Protein AF-A0A7C4I789-F1 (afdb_monomer)

pLDDT: mean 77.56, std 22.59, range [29.33, 98.19]

Secondary structure (DSSP, 8-state):
--------------------------HHHHHHHHHTT--EE--GGGHHHHHHHHHTS-HHHHHHHHSS---HHHHHHHHHT--TTTSEEEEEEETTTEEEEEEEEEE-SS-EEEEEEE-GGGTTSSHHHHHHHHHHHHHHHTT--EEEETTGGG-HHHHHHHHHTT--EE-TTT--HHHHHHHHHHHHHHHGGGSPPEEEEGGG-SSPPPPPPP-------------

Foldseek 3Di:
DDDDDDDDDDDDDDDDDDDDDPPDDDPVVVVVLVLLQDWDWDDLVCLVLQLQQLVLDDQVQVCQQVVHGDDSVRSSQVSLLDDVVQKTKIFRQDPVRRGQKIWIWHDDDAETEIGIGGRPVCPPSCNRLSNVVVVQVVCLVVQHQEYEGEPVVVCVVVVVSCVVVVAAEEEPVHDAVVVVVVVQVVQCVVQPSNRGRHYYYPVRDPDDDDDRDRRPPPPPVPPPPDD

Structure (mmCIF, N/CA/C/O backbone):
data_AF-A0A7C4I789-F1
#
_entry.id   AF-A0A7C4I789-F1
#
loop_
_atom_site.group_PDB
_atom_site.id
_atom_site.type_symbol
_atom_site.label_atom_id
_atom_site.label_alt_id
_atom_site.label_comp_id
_atom_site.label_asym_id
_atom_site.label_entity_id
_atom_site.label_seq_id
_atom_site.pdbx_PDB_ins_code
_atom_site.Cartn_x
_atom_site.Cartn_y
_atom_site.Cartn_z
_atom_site.occupancy
_atom_site.B_iso_or_equiv
_atom_site.auth_seq_id
_atom_site.auth_comp_id
_atom_site.auth_asym_id
_atom_site.auth_atom_id
_atom_site.pdbx_PDB_model_num
ATOM 1 N N . MET A 1 1 ? 53.351 19.495 62.766 1.00 45.09 1 MET A N 1
ATOM 2 C CA . MET A 1 1 ? 52.015 19.630 62.151 1.00 45.09 1 MET A CA 1
ATOM 3 C C . MET A 1 1 ? 50.994 19.050 63.117 1.00 45.09 1 MET A C 1
ATOM 5 O O . MET A 1 1 ? 51.118 17.892 63.487 1.00 45.09 1 MET A O 1
ATOM 9 N N . SER A 1 2 ? 50.110 19.920 63.606 1.00 33.62 2 SER A N 1
ATOM 10 C CA . SER A 1 2 ? 49.060 19.747 64.626 1.00 33.62 2 SER A CA 1
ATOM 11 C C . SER A 1 2 ? 48.157 18.519 64.374 1.00 33.62 2 SER A C 1
ATOM 13 O O . SER A 1 2 ? 47.849 18.248 63.223 1.00 33.62 2 SER A O 1
ATOM 15 N N . ALA A 1 3 ? 47.853 17.632 65.329 1.00 31.02 3 ALA A N 1
ATOM 16 C CA . ALA A 1 3 ? 47.058 17.741 66.566 1.00 31.02 3 ALA A CA 1
ATOM 17 C C . ALA A 1 3 ? 45.567 17.325 66.387 1.00 31.02 3 ALA A C 1
ATOM 19 O O . ALA A 1 3 ? 44.836 17.967 65.646 1.00 31.02 3 ALA A O 1
ATOM 20 N N . ILE A 1 4 ? 45.141 16.333 67.197 1.00 31.00 4 ILE A N 1
ATOM 21 C CA . ILE A 1 4 ? 43.912 16.352 68.037 1.00 31.00 4 ILE A CA 1
ATOM 22 C C . ILE A 1 4 ? 42.557 15.864 67.433 1.00 31.00 4 ILE A C 1
ATOM 24 O O . ILE A 1 4 ? 41.865 16.576 66.721 1.00 31.00 4 ILE A O 1
ATOM 28 N N . THR A 1 5 ? 42.143 14.674 67.910 1.00 32.88 5 THR A N 1
ATOM 29 C CA . THR A 1 5 ? 40.866 14.375 68.619 1.00 32.88 5 THR A CA 1
ATOM 30 C C . THR A 1 5 ? 39.648 13.716 67.947 1.00 32.88 5 THR A C 1
ATOM 32 O O . THR A 1 5 ? 39.139 14.080 66.897 1.00 32.88 5 THR A O 1
ATOM 35 N N . ALA A 1 6 ? 39.177 12.742 68.732 1.00 30.38 6 ALA A N 1
ATOM 36 C CA . ALA A 1 6 ? 37.943 11.979 68.808 1.00 30.38 6 ALA A CA 1
ATOM 37 C C . ALA A 1 6 ? 36.572 12.680 68.626 1.00 30.38 6 ALA A C 1
ATOM 39 O O . ALA A 1 6 ? 36.392 13.860 68.896 1.00 30.38 6 ALA A O 1
ATOM 40 N N . LYS A 1 7 ? 35.584 11.784 68.456 1.00 30.23 7 LYS A N 1
ATOM 41 C CA . LYS A 1 7 ? 34.222 11.767 69.038 1.00 30.23 7 LYS A CA 1
ATOM 42 C C . LYS A 1 7 ? 33.089 12.546 68.339 1.00 30.23 7 LYS A C 1
ATOM 44 O O . LYS A 1 7 ? 33.024 13.762 68.360 1.00 30.23 7 LYS A O 1
ATOM 49 N N . ALA A 1 8 ? 32.113 11.736 67.910 1.00 29.33 8 ALA A N 1
ATOM 50 C CA . ALA A 1 8 ? 30.659 11.873 68.067 1.00 29.33 8 ALA A CA 1
ATOM 51 C C . ALA A 1 8 ? 29.937 13.143 67.577 1.00 29.33 8 ALA A C 1
ATOM 53 O O . ALA A 1 8 ? 30.023 14.199 68.189 1.00 29.33 8 ALA A O 1
ATOM 54 N N . ALA A 1 9 ? 29.004 12.942 66.640 1.00 33.50 9 ALA A N 1
ATOM 55 C CA . ALA A 1 9 ? 27.690 13.583 66.684 1.00 33.50 9 ALA A CA 1
ATOM 56 C C . ALA A 1 9 ? 26.658 12.747 65.910 1.00 33.50 9 ALA A C 1
ATOM 58 O O . ALA A 1 9 ? 26.775 12.515 64.710 1.00 33.50 9 ALA A O 1
ATOM 59 N N . ALA A 1 10 ? 25.638 12.296 66.633 1.00 31.03 10 ALA A N 1
ATOM 60 C CA . ALA A 1 10 ? 24.392 11.778 66.096 1.00 31.03 10 ALA A CA 1
ATOM 61 C C . ALA A 1 10 ? 23.563 12.902 65.450 1.00 31.03 10 ALA A C 1
ATOM 63 O O . ALA A 1 10 ? 23.568 14.020 65.964 1.00 31.03 10 ALA A O 1
ATOM 64 N N . ARG A 1 11 ? 22.761 12.581 64.423 1.00 36.16 11 ARG A N 1
ATOM 65 C CA . ARG A 1 11 ? 21.375 13.071 64.280 1.00 36.16 11 ARG A CA 1
ATOM 66 C C . ARG A 1 11 ? 20.620 12.350 63.158 1.00 36.16 11 ARG A C 1
ATOM 68 O O . ARG A 1 11 ? 21.123 12.138 62.063 1.00 36.16 11 ARG A O 1
ATOM 75 N N . GLN A 1 12 ? 19.401 11.961 63.514 1.00 34.22 12 GLN A N 1
ATOM 76 C CA . GLN A 1 12 ? 18.377 11.276 62.730 1.00 34.22 12 GLN A CA 1
ATOM 77 C C . GLN A 1 12 ? 17.882 12.106 61.536 1.00 34.22 12 GLN A C 1
ATOM 79 O O . GLN A 1 12 ? 17.693 13.311 61.675 1.00 34.22 12 GLN A O 1
ATOM 84 N N . ASN A 1 13 ? 17.520 11.437 60.435 1.00 35.34 13 ASN A N 1
ATOM 85 C CA . ASN A 1 13 ? 16.384 11.821 59.582 1.00 35.34 13 ASN A CA 1
ATOM 86 C C . ASN A 1 13 ? 15.951 10.584 58.762 1.00 35.34 13 ASN A C 1
ATOM 88 O O . ASN A 1 13 ? 16.670 10.137 57.879 1.00 35.34 13 ASN A O 1
ATOM 92 N N . LYS A 1 14 ? 14.992 9.787 59.242 1.00 31.45 14 LYS A N 1
ATOM 93 C CA . LYS A 1 14 ? 13.552 9.850 58.927 1.00 31.45 14 LYS A CA 1
ATOM 94 C C . LYS A 1 14 ? 13.237 9.598 57.441 1.00 31.45 14 LYS A C 1
ATOM 96 O O . LYS A 1 14 ? 13.419 10.464 56.603 1.00 31.45 14 LYS A O 1
ATOM 101 N N . GLN A 1 15 ? 12.703 8.396 57.196 1.00 34.19 15 GLN A N 1
ATOM 102 C CA . GLN A 1 15 ? 11.662 8.037 56.219 1.00 34.19 15 GLN A CA 1
ATOM 103 C C . GLN A 1 15 ? 11.696 8.689 54.829 1.00 34.19 15 GLN A C 1
ATOM 105 O O . GLN A 1 15 ? 11.393 9.870 54.688 1.00 34.19 15 GLN A O 1
ATOM 110 N N . ARG A 1 16 ? 11.782 7.836 53.798 1.00 31.70 16 ARG A N 1
ATOM 111 C CA . ARG A 1 16 ? 10.698 7.629 52.812 1.00 31.70 16 ARG A CA 1
ATOM 112 C C . ARG A 1 16 ? 11.094 6.551 51.799 1.00 31.70 16 ARG A C 1
ATOM 114 O O . ARG A 1 16 ? 11.966 6.761 50.967 1.00 31.70 16 ARG A O 1
ATOM 121 N N . GLN A 1 17 ? 10.397 5.415 51.845 1.00 40.72 17 GLN A N 1
ATOM 122 C CA . GLN A 1 17 ? 10.101 4.684 50.612 1.00 40.72 17 GLN A CA 1
ATOM 123 C C . GLN A 1 17 ? 9.270 5.604 49.702 1.00 40.72 17 GLN A C 1
ATOM 125 O O . GLN A 1 17 ? 8.482 6.414 50.203 1.00 40.72 17 GLN A O 1
ATOM 130 N N . PRO A 1 18 ? 9.351 5.410 48.383 1.00 37.31 18 PRO A N 1
ATOM 131 C CA . PRO A 1 18 ? 8.103 5.197 47.674 1.00 37.31 18 PRO A CA 1
ATOM 132 C C . PRO A 1 18 ? 8.196 3.971 46.774 1.00 37.31 18 PRO A C 1
ATOM 134 O O . PRO A 1 18 ? 9.076 3.848 45.925 1.00 37.31 18 PRO A O 1
ATOM 137 N N . GLY A 1 19 ? 7.230 3.074 46.960 1.00 32.62 19 GLY A N 1
ATOM 138 C CA . GLY A 1 19 ? 6.893 2.094 45.950 1.00 32.62 19 GLY A CA 1
ATOM 139 C C . GLY A 1 19 ? 6.382 2.798 44.697 1.00 32.62 19 GLY A C 1
ATOM 140 O O . GLY A 1 19 ? 5.520 3.672 44.771 1.00 32.62 19 GLY A O 1
ATOM 141 N N . ALA A 1 20 ? 6.879 2.372 43.545 1.00 34.00 20 ALA A N 1
ATOM 142 C CA . ALA A 1 20 ? 6.174 2.520 42.287 1.00 34.00 20 ALA A CA 1
ATOM 143 C C . ALA A 1 20 ? 5.717 1.120 41.884 1.00 34.00 20 ALA A C 1
ATOM 145 O O . ALA A 1 20 ? 6.508 0.261 41.500 1.00 34.00 20 ALA A O 1
ATOM 146 N N . ARG A 1 21 ? 4.416 0.889 42.068 1.00 31.59 21 ARG A N 1
ATOM 147 C CA . ARG A 1 21 ? 3.688 -0.259 41.537 1.00 31.59 21 ARG A CA 1
ATOM 148 C C . ARG A 1 21 ? 3.952 -0.296 40.033 1.00 31.59 21 ARG A C 1
ATOM 150 O O . ARG A 1 21 ? 3.622 0.665 39.342 1.00 31.59 21 ARG A O 1
ATOM 157 N N . PHE A 1 22 ? 4.484 -1.404 39.526 1.00 36.00 22 PHE A N 1
ATOM 158 C CA . PHE A 1 22 ? 4.243 -1.767 38.137 1.00 36.00 22 PHE A CA 1
ATOM 159 C C . PHE A 1 22 ? 2.732 -1.958 38.014 1.00 36.00 22 PHE A C 1
ATOM 161 O O . PHE A 1 22 ? 2.181 -2.966 38.456 1.00 36.00 22 PHE A O 1
ATOM 168 N N . ALA A 1 23 ? 2.041 -0.932 37.521 1.00 38.34 23 ALA A N 1
ATOM 169 C CA . ALA A 1 23 ? 0.667 -1.072 37.090 1.00 38.34 23 ALA A CA 1
ATOM 170 C C . ALA A 1 23 ? 0.689 -2.070 35.931 1.00 38.34 23 ALA A C 1
ATOM 172 O O . ALA A 1 23 ? 1.154 -1.754 34.837 1.00 38.34 23 ALA A O 1
ATOM 173 N N . ALA A 1 24 ? 0.255 -3.300 36.202 1.00 38.41 24 ALA A N 1
ATOM 174 C CA . ALA A 1 24 ? -0.076 -4.248 35.158 1.00 38.41 24 ALA A CA 1
ATOM 175 C C . ALA A 1 24 ? -1.111 -3.568 34.256 1.00 38.41 24 ALA A C 1
ATOM 177 O O . ALA A 1 24 ? -2.194 -3.203 34.717 1.00 38.41 24 ALA A O 1
ATOM 178 N N . ALA A 1 25 ? -0.748 -3.333 32.995 1.00 43.31 25 ALA A N 1
ATOM 179 C CA . ALA A 1 25 ? -1.700 -2.896 31.992 1.00 43.31 25 ALA A CA 1
ATOM 180 C C . ALA A 1 25 ? -2.856 -3.906 31.966 1.00 43.31 25 ALA A C 1
ATOM 182 O O . ALA A 1 25 ? -2.628 -5.112 31.852 1.00 43.31 25 ALA A O 1
ATOM 183 N N . SER A 1 26 ? -4.087 -3.421 32.120 1.00 37.19 26 SER A N 1
ATOM 184 C CA . SER A 1 26 ? -5.283 -4.256 32.047 1.00 37.19 26 SER A CA 1
ATOM 185 C C . SER A 1 26 ? -5.295 -5.031 30.717 1.00 37.19 26 SER A C 1
ATOM 187 O O . SER A 1 26 ? -5.134 -4.409 29.664 1.00 37.19 26 SER A O 1
ATOM 189 N N . PRO A 1 27 ? -5.518 -6.359 30.713 1.00 45.41 27 PRO A N 1
ATOM 190 C CA . PRO A 1 27 ? -5.458 -7.185 29.500 1.00 45.41 27 PRO A CA 1
ATOM 191 C C . PRO A 1 27 ? -6.495 -6.794 28.428 1.00 45.41 27 PRO A C 1
ATOM 193 O O . PRO A 1 27 ? -6.352 -7.154 27.260 1.00 45.41 27 PRO A O 1
ATOM 196 N N . THR A 1 28 ? -7.513 -6.012 28.794 1.00 39.03 28 THR A N 1
ATOM 197 C CA . THR A 1 28 ? -8.583 -5.549 27.903 1.00 39.03 28 THR A CA 1
ATOM 198 C C . THR A 1 28 ? -8.100 -4.538 26.854 1.00 39.03 28 THR A C 1
ATOM 200 O O . THR A 1 28 ? -8.458 -4.668 25.686 1.00 39.03 28 THR A O 1
ATOM 203 N N . SER A 1 29 ? -7.211 -3.595 27.206 1.00 48.81 29 SER A N 1
ATOM 204 C CA . SER A 1 29 ? -6.766 -2.535 26.274 1.00 48.81 29 SER A CA 1
ATOM 205 C C . SER A 1 29 ? -5.856 -3.052 25.156 1.00 48.81 29 SER A C 1
ATOM 207 O O . SER A 1 29 ? -5.813 -2.490 24.063 1.00 48.81 29 SER A O 1
ATOM 209 N N . THR A 1 30 ? -5.146 -4.153 25.411 1.00 49.72 30 THR A N 1
ATOM 210 C CA . THR A 1 30 ? -4.214 -4.748 24.442 1.00 49.72 30 THR A CA 1
ATOM 211 C C . THR A 1 30 ? -4.964 -5.568 23.388 1.00 49.72 30 THR A C 1
ATOM 213 O O . THR A 1 30 ? -4.602 -5.538 22.215 1.00 49.72 30 THR A O 1
ATOM 216 N N . MET A 1 31 ? -6.044 -6.252 23.784 1.00 42.81 31 MET A N 1
ATOM 217 C CA . MET A 1 31 ? -6.902 -7.041 22.888 1.00 42.81 31 MET A CA 1
ATOM 218 C C . MET A 1 31 ? -7.828 -6.164 22.039 1.00 42.81 31 MET A C 1
ATOM 220 O O . MET A 1 31 ? -8.053 -6.450 20.865 1.00 42.81 31 MET A O 1
ATOM 224 N N . GLU A 1 32 ? -8.347 -5.078 22.608 1.00 48.97 32 GLU A N 1
ATOM 225 C CA . GLU A 1 32 ? -9.191 -4.118 21.892 1.00 48.97 32 GLU A CA 1
ATOM 226 C C . GLU A 1 32 ? -8.349 -3.284 20.916 1.00 48.97 32 GLU A C 1
ATOM 228 O O . GLU A 1 32 ? -8.667 -3.200 19.731 1.00 48.97 32 GLU A O 1
ATOM 233 N N . GLY A 1 33 ? -7.176 -2.814 21.358 1.00 51.75 33 GLY A N 1
ATOM 234 C CA . GLY A 1 33 ? -6.198 -2.150 20.498 1.00 51.75 33 GLY A CA 1
ATOM 235 C C . GLY A 1 33 ? -5.610 -3.040 19.393 1.00 51.75 33 GLY A C 1
ATOM 236 O O . GLY A 1 33 ? -5.201 -2.508 18.360 1.00 51.75 33 GLY A O 1
ATOM 237 N N . SER A 1 34 ? -5.570 -4.370 19.568 1.00 55.31 34 SER A N 1
ATOM 238 C CA . SER A 1 34 ? -5.134 -5.312 18.521 1.00 55.31 34 SER A CA 1
ATOM 239 C C . SER A 1 34 ? -6.255 -5.658 17.533 1.00 55.31 34 SER A C 1
ATOM 241 O O . SER A 1 34 ? -6.011 -5.675 16.324 1.00 55.31 34 SER A O 1
ATOM 243 N N . ARG A 1 35 ? -7.500 -5.835 18.003 1.00 58.34 35 ARG A N 1
ATOM 244 C CA . ARG A 1 35 ? -8.679 -6.016 17.135 1.00 58.34 35 ARG A CA 1
ATOM 245 C C . ARG A 1 35 ? -8.925 -4.803 16.243 1.00 58.34 35 ARG A C 1
ATOM 247 O O . ARG A 1 35 ? -9.121 -4.985 15.047 1.00 58.34 35 ARG A O 1
ATOM 254 N N . MET A 1 36 ? -8.780 -3.593 16.785 1.00 63.66 36 MET A N 1
ATOM 255 C CA . MET A 1 36 ? -8.922 -2.316 16.064 1.00 63.66 36 MET A CA 1
ATOM 256 C C . MET A 1 36 ? -7.893 -2.103 14.937 1.00 63.66 36 MET A C 1
ATOM 258 O O . MET A 1 36 ? -7.963 -1.111 14.224 1.00 63.66 36 MET A O 1
ATOM 262 N N . ARG A 1 37 ? -6.901 -2.991 14.775 1.00 80.50 37 ARG A N 1
ATOM 263 C CA . ARG A 1 37 ? -5.879 -2.902 13.715 1.00 80.50 37 ARG A CA 1
ATOM 264 C C . ARG A 1 37 ? -5.954 -4.039 12.709 1.00 80.50 37 ARG A C 1
ATOM 266 O O . ARG A 1 37 ? -5.117 -4.092 11.812 1.00 80.50 37 ARG A O 1
ATOM 273 N N . THR A 1 38 ? -6.891 -4.969 12.868 1.00 90.06 38 THR A N 1
ATOM 274 C CA . THR A 1 38 ? -6.958 -6.152 12.007 1.00 90.06 38 THR A CA 1
ATOM 275 C C . THR A 1 38 ? -7.414 -5.737 10.609 1.00 90.06 38 THR A C 1
ATOM 277 O O . THR A 1 38 ? -8.517 -5.207 10.479 1.00 90.06 38 THR A O 1
ATOM 280 N N . PRO A 1 39 ? -6.600 -5.957 9.560 1.00 95.31 39 PRO A N 1
ATOM 281 C CA . PRO A 1 39 ? -7.038 -5.701 8.198 1.00 95.31 39 PRO A CA 1
ATOM 282 C C . PRO A 1 39 ? -8.164 -6.667 7.827 1.00 95.31 39 PRO A C 1
ATOM 284 O O . PRO A 1 39 ? -8.012 -7.884 7.936 1.00 95.31 39 PRO A O 1
ATOM 287 N N . VAL A 1 40 ? -9.288 -6.125 7.377 1.00 94.69 40 VAL A N 1
ATOM 288 C CA . VAL A 1 40 ? -10.437 -6.876 6.868 1.00 94.69 40 VAL A CA 1
ATOM 289 C C . VAL A 1 40 ? -10.442 -6.770 5.352 1.00 94.69 40 VAL A C 1
ATOM 291 O O . VAL A 1 40 ? -10.223 -5.691 4.800 1.00 94.69 40 VAL A O 1
ATOM 294 N N . ARG A 1 41 ? -10.667 -7.892 4.662 1.00 95.94 41 ARG A N 1
ATOM 295 C CA . ARG A 1 41 ? -10.725 -7.902 3.199 1.00 95.94 41 ARG A CA 1
ATOM 296 C C . ARG A 1 41 ? -11.993 -7.203 2.715 1.00 95.94 41 ARG A C 1
ATOM 298 O O . ARG A 1 41 ? -13.091 -7.529 3.156 1.00 95.94 41 ARG A O 1
ATOM 305 N N . LEU A 1 42 ? -11.826 -6.276 1.778 1.00 95.75 42 LEU A N 1
ATOM 306 C CA . LEU A 1 42 ? -12.913 -5.533 1.153 1.00 95.75 42 LEU A CA 1
ATOM 307 C C . LEU A 1 42 ? -13.275 -6.143 -0.208 1.00 95.75 42 LEU A C 1
ATOM 309 O O . LEU A 1 42 ? -12.469 -6.831 -0.836 1.00 95.75 42 LEU A O 1
ATOM 313 N N . ASN A 1 43 ? -14.503 -5.890 -0.651 1.00 95.00 43 ASN A N 1
ATOM 314 C CA . ASN A 1 43 ? -15.051 -6.311 -1.934 1.00 95.00 43 ASN A CA 1
ATOM 315 C C . ASN A 1 43 ? -15.884 -5.150 -2.512 1.00 95.00 43 ASN A C 1
ATOM 317 O O . ASN A 1 43 ? -15.968 -4.088 -1.891 1.00 95.00 43 ASN A O 1
ATOM 321 N N . ALA A 1 44 ? -16.512 -5.362 -3.670 1.00 93.62 44 ALA A N 1
ATOM 322 C CA . ALA A 1 44 ? -17.290 -4.341 -4.372 1.00 93.62 44 ALA A CA 1
ATOM 323 C C . ALA A 1 44 ? -18.450 -3.731 -3.555 1.00 93.62 44 ALA A C 1
ATOM 325 O O . ALA A 1 44 ? -18.871 -2.617 -3.853 1.00 93.62 44 ALA A O 1
ATOM 326 N N . LEU A 1 45 ? -18.948 -4.411 -2.513 1.00 94.00 45 LEU A N 1
ATOM 327 C CA . LEU A 1 45 ? -19.988 -3.870 -1.631 1.00 94.00 45 LEU A CA 1
ATOM 328 C C . LEU A 1 45 ? -19.479 -2.705 -0.771 1.00 94.00 45 LEU A C 1
ATOM 330 O O . LEU A 1 45 ? -20.280 -1.861 -0.398 1.00 94.00 45 LEU A O 1
ATOM 334 N N . HIS A 1 46 ? -18.168 -2.618 -0.521 1.00 94.81 46 HIS A N 1
ATOM 335 C CA . HIS A 1 46 ? -17.555 -1.542 0.270 1.00 94.81 46 HIS A CA 1
ATOM 336 C C . HIS A 1 46 ? -17.161 -0.315 -0.575 1.00 94.81 46 HIS A C 1
ATOM 338 O O . HIS A 1 46 ? -16.208 0.405 -0.256 1.00 94.81 46 HIS A O 1
ATOM 344 N N . PHE A 1 47 ? -17.817 -0.122 -1.724 1.00 94.94 47 PHE A N 1
ATOM 345 C CA . PHE A 1 47 ? -17.513 0.969 -2.648 1.00 94.94 47 PHE A CA 1
ATOM 346 C C . PHE A 1 47 ? -17.637 2.332 -1.961 1.00 94.94 47 PHE A C 1
ATOM 348 O O . PHE A 1 47 ? -16.742 3.170 -2.081 1.00 94.94 47 PHE A O 1
ATOM 355 N N . HIS A 1 48 ? -18.732 2.547 -1.229 1.00 95.44 48 HIS A N 1
ATOM 356 C CA . HIS A 1 48 ? -19.026 3.840 -0.625 1.00 95.44 48 HIS A CA 1
ATOM 357 C C . HIS A 1 48 ? -18.023 4.186 0.479 1.00 95.44 48 HIS A C 1
ATOM 359 O O . HIS A 1 48 ? -17.477 5.285 0.494 1.00 95.44 48 HIS A O 1
ATOM 365 N N . GLU A 1 49 ? -17.698 3.228 1.339 1.00 95.19 49 GLU A N 1
ATOM 366 C CA . GLU A 1 49 ? -16.757 3.372 2.445 1.00 95.19 49 GLU A CA 1
ATOM 367 C C . GLU A 1 49 ? -15.340 3.657 1.931 1.00 95.19 49 GLU A C 1
ATOM 369 O O . GLU A 1 49 ? -14.629 4.501 2.481 1.00 95.19 49 GLU A O 1
ATOM 374 N N . LEU A 1 50 ? -14.927 3.008 0.835 1.00 96.44 50 LEU A N 1
ATOM 375 C CA . LEU A 1 50 ? -13.642 3.283 0.185 1.00 96.44 50 LEU A CA 1
ATOM 376 C C . LEU A 1 50 ? -13.586 4.686 -0.422 1.00 96.44 50 LEU A C 1
ATOM 378 O O . LEU A 1 50 ? -12.581 5.380 -0.251 1.00 96.44 50 LEU A O 1
ATOM 382 N N . VAL A 1 51 ? -14.645 5.112 -1.118 1.00 97.00 51 VAL A N 1
ATOM 383 C CA . VAL A 1 51 ? -14.739 6.477 -1.657 1.00 97.00 51 VAL A CA 1
ATOM 384 C C . VAL A 1 51 ? -14.670 7.487 -0.514 1.00 97.00 51 VAL A C 1
ATOM 386 O O . VAL A 1 51 ? -13.808 8.363 -0.542 1.00 97.00 51 VAL A O 1
ATOM 389 N N . THR A 1 52 ? -15.485 7.322 0.529 1.00 96.62 52 THR A N 1
ATOM 390 C CA . THR A 1 52 ? -15.494 8.189 1.716 1.00 96.62 52 THR A CA 1
ATOM 391 C C . THR A 1 52 ? -14.112 8.275 2.362 1.00 96.62 52 THR A C 1
ATOM 393 O O . THR A 1 52 ? -13.621 9.378 2.616 1.00 96.62 52 THR A O 1
ATOM 396 N N . HIS A 1 53 ? -13.421 7.144 2.538 1.00 97.06 53 HIS A N 1
ATOM 397 C CA . HIS A 1 53 ? -12.051 7.119 3.051 1.00 97.06 53 HIS A CA 1
ATOM 398 C C . HIS A 1 53 ? -11.092 7.956 2.197 1.00 97.06 53 HIS A C 1
ATOM 400 O O . HIS A 1 53 ? -10.344 8.781 2.724 1.00 97.06 53 HIS A O 1
ATOM 406 N N . PHE A 1 54 ? -11.080 7.751 0.877 1.00 97.50 54 PHE A N 1
ATOM 407 C CA . PHE A 1 54 ? -10.155 8.463 -0.004 1.00 97.50 54 PHE A CA 1
ATOM 408 C C . PHE A 1 54 ? -10.491 9.950 -0.130 1.00 97.50 54 PHE A C 1
ATOM 410 O O . PHE A 1 54 ? -9.572 10.767 -0.228 1.00 97.50 54 PHE A O 1
ATOM 417 N N . LEU A 1 55 ? -11.773 10.314 -0.076 1.00 96.69 55 LEU A N 1
ATOM 418 C CA . LEU A 1 55 ? -12.204 11.707 -0.094 1.00 96.69 55 LEU A CA 1
ATOM 419 C C . LEU A 1 55 ? -11.844 12.443 1.203 1.00 96.69 55 LEU A C 1
ATOM 421 O O . LEU A 1 55 ? -11.473 13.615 1.154 1.00 96.69 55 LEU A O 1
ATOM 425 N N . ALA A 1 56 ? -11.833 11.757 2.345 1.00 96.06 56 ALA A N 1
ATOM 426 C CA . ALA A 1 56 ? -11.400 12.328 3.621 1.00 96.06 56 ALA A CA 1
ATOM 427 C C . ALA A 1 56 ? -9.875 12.567 3.719 1.00 96.06 56 ALA A C 1
ATOM 429 O O . ALA A 1 56 ? -9.405 13.201 4.669 1.00 96.06 56 ALA A O 1
ATOM 430 N N . LEU A 1 57 ? -9.075 12.084 2.760 1.00 96.56 57 LEU A N 1
ATOM 431 C CA . LEU A 1 57 ? -7.633 12.333 2.744 1.00 96.56 57 LEU A CA 1
ATOM 432 C C . LEU A 1 57 ? -7.315 13.785 2.342 1.00 96.56 57 LEU A C 1
ATOM 434 O O . LEU A 1 57 ? -7.800 14.252 1.307 1.00 96.56 57 LEU A O 1
ATOM 438 N N . PRO A 1 58 ? -6.405 14.465 3.067 1.00 95.81 58 PRO A N 1
ATOM 439 C CA . PRO A 1 58 ? -5.840 15.738 2.634 1.00 95.81 58 PRO A CA 1
ATOM 440 C C . PRO A 1 58 ? -5.194 15.655 1.237 1.00 95.81 58 PRO A C 1
ATOM 442 O O . PRO A 1 58 ? -4.669 14.598 0.866 1.00 95.81 58 PRO A O 1
ATOM 445 N N . PRO A 1 59 ? -5.116 16.764 0.474 1.00 95.00 59 PRO A N 1
ATOM 446 C CA . PRO A 1 59 ? -4.594 16.756 -0.898 1.00 95.00 59 PRO A CA 1
ATOM 447 C C . PRO A 1 59 ? -3.190 16.152 -1.045 1.00 95.00 59 PRO A C 1
ATOM 449 O O . PRO A 1 59 ? -2.913 15.410 -1.990 1.00 95.00 59 PRO A O 1
ATOM 452 N N . GLN A 1 60 ? -2.294 16.431 -0.092 1.00 93.75 60 GLN A N 1
ATOM 453 C CA . GLN A 1 60 ? -0.948 15.855 -0.086 1.00 93.75 60 GLN A CA 1
ATOM 454 C C . GLN A 1 60 ? -0.971 14.334 0.108 1.00 93.75 60 GLN A C 1
ATOM 456 O O . GLN A 1 60 ? -0.204 13.623 -0.541 1.00 93.75 60 GLN A O 1
ATOM 461 N N . ASP A 1 61 ? -1.865 13.829 0.954 1.00 94.75 61 ASP A N 1
ATOM 462 C CA . ASP A 1 61 ? -1.973 12.401 1.240 1.00 94.75 61 ASP A CA 1
ATOM 463 C C . ASP A 1 61 ? -2.599 11.650 0.067 1.00 94.75 61 ASP A C 1
ATOM 465 O O . ASP A 1 61 ? -2.129 10.566 -0.276 1.00 94.75 61 ASP A O 1
ATOM 469 N N . ARG A 1 62 ? -3.573 12.255 -0.629 1.00 95.12 62 ARG A N 1
ATOM 470 C CA . ARG A 1 62 ? -4.062 11.737 -1.916 1.00 95.12 62 ARG A CA 1
ATOM 471 C C . ARG A 1 62 ? -2.924 11.648 -2.929 1.00 95.12 62 ARG A C 1
ATOM 473 O O . ARG A 1 62 ? -2.741 10.604 -3.549 1.00 95.12 62 ARG A O 1
ATOM 480 N N . ARG A 1 63 ? -2.085 12.686 -3.037 1.00 93.62 63 ARG A N 1
ATOM 481 C CA . ARG A 1 63 ? -0.922 12.657 -3.937 1.00 93.62 63 ARG A CA 1
ATOM 482 C C . ARG A 1 63 ? 0.043 11.519 -3.611 1.00 93.62 63 ARG A C 1
ATOM 484 O O . ARG A 1 63 ? 0.509 10.858 -4.529 1.00 93.62 63 ARG A O 1
ATOM 491 N N . LEU A 1 64 ? 0.323 11.254 -2.336 1.00 92.38 64 LEU A N 1
ATOM 492 C CA . LEU A 1 64 ? 1.170 10.123 -1.935 1.00 92.38 64 LEU A CA 1
ATOM 493 C C . LEU A 1 64 ? 0.488 8.766 -2.163 1.00 92.38 64 LEU A C 1
ATOM 495 O O . LEU A 1 64 ? 1.145 7.812 -2.573 1.00 92.38 64 LEU A O 1
ATOM 499 N N . ARG A 1 65 ? -0.826 8.674 -1.932 1.00 94.88 65 ARG A N 1
ATOM 500 C CA . ARG A 1 65 ? -1.625 7.452 -2.102 1.00 94.88 65 ARG A CA 1
ATOM 501 C C . ARG A 1 65 ? -1.789 7.049 -3.566 1.00 94.88 65 ARG A C 1
ATOM 503 O O . ARG A 1 65 ? -1.831 5.854 -3.868 1.00 94.88 65 ARG A O 1
ATOM 510 N N . PHE A 1 66 ? -1.921 8.026 -4.456 1.00 92.25 66 PHE A N 1
ATOM 511 C CA . PHE A 1 66 ? -2.187 7.807 -5.876 1.00 92.25 66 PHE A CA 1
ATOM 512 C C . PHE A 1 66 ? -0.978 8.114 -6.765 1.00 92.25 66 PHE A C 1
ATOM 514 O O . PHE A 1 66 ? -0.990 7.770 -7.940 1.00 92.25 66 PHE A O 1
ATOM 521 N N . GLY A 1 67 ? 0.101 8.684 -6.231 1.00 89.00 67 GLY A N 1
ATOM 522 C CA . GLY A 1 67 ? 1.294 9.085 -6.987 1.00 89.00 67 GLY A CA 1
ATOM 523 C C . GLY A 1 67 ? 1.137 10.398 -7.765 1.00 89.00 67 GLY A C 1
ATOM 524 O O . GLY A 1 67 ? 2.116 10.902 -8.303 1.00 89.00 67 GLY A O 1
ATOM 525 N N . HIS A 1 68 ? -0.066 10.971 -7.812 1.00 88.56 68 HIS A N 1
ATOM 526 C CA . HIS A 1 68 ? -0.377 12.253 -8.443 1.00 88.56 68 HIS A CA 1
ATOM 527 C C . HIS A 1 68 ? -1.594 12.891 -7.763 1.00 88.56 68 HIS A C 1
ATOM 529 O O . HIS A 1 68 ? -2.305 12.238 -6.999 1.00 88.56 68 HIS A O 1
ATOM 535 N N . ALA A 1 69 ? -1.830 14.179 -8.019 1.00 89.75 69 ALA A N 1
ATOM 536 C CA . ALA A 1 69 ? -3.044 14.838 -7.549 1.00 89.75 69 ALA A CA 1
ATOM 537 C C . ALA A 1 69 ? -4.286 14.164 -8.160 1.00 89.75 69 ALA A C 1
ATOM 539 O O . ALA A 1 69 ? -4.275 13.788 -9.333 1.00 89.75 69 ALA A O 1
ATOM 540 N N . MET A 1 70 ? -5.336 14.005 -7.357 1.00 91.38 70 MET A N 1
ATOM 541 C CA . MET A 1 70 ? -6.590 13.376 -7.767 1.00 91.38 70 MET A CA 1
ATOM 542 C C . MET A 1 70 ? -7.774 14.207 -7.276 1.00 91.38 70 MET A C 1
ATOM 544 O O . MET A 1 70 ? -7.888 14.464 -6.073 1.00 91.38 70 MET A O 1
ATOM 548 N N . ALA A 1 71 ? -8.620 14.611 -8.224 1.00 94.00 71 ALA A N 1
ATOM 549 C CA . ALA A 1 71 ? -9.921 15.218 -7.965 1.00 94.00 71 ALA A CA 1
ATOM 550 C C . ALA A 1 71 ? -10.911 14.180 -7.416 1.00 94.00 71 ALA A C 1
ATOM 552 O O . ALA A 1 71 ? -10.645 12.976 -7.472 1.00 94.00 71 ALA A O 1
ATOM 553 N N . ASP A 1 72 ? -12.038 14.646 -6.886 1.00 96.38 72 ASP A N 1
ATOM 554 C CA . ASP A 1 72 ? -13.037 13.791 -6.242 1.00 96.38 72 ASP A CA 1
ATOM 555 C C . ASP A 1 72 ? -13.666 12.804 -7.241 1.00 96.38 72 ASP A C 1
ATOM 557 O O . ASP A 1 72 ? -13.778 11.616 -6.948 1.00 96.38 72 ASP A O 1
ATOM 561 N N . GLU A 1 73 ? -13.960 13.239 -8.466 1.00 95.56 73 GLU A N 1
ATOM 562 C CA . GLU A 1 73 ? -14.497 12.382 -9.531 1.00 95.56 73 GLU A CA 1
ATOM 563 C C . GLU A 1 73 ? -13.501 11.277 -9.903 1.00 95.56 73 GLU A C 1
ATOM 565 O O . GLU A 1 73 ? -13.859 10.106 -9.997 1.00 95.56 73 GLU A O 1
ATOM 570 N N . ALA A 1 74 ? -12.213 11.623 -9.997 1.00 94.62 74 ALA A N 1
ATOM 571 C CA . ALA A 1 74 ? -11.157 10.655 -10.273 1.00 94.62 74 ALA A CA 1
ATOM 572 C C . ALA A 1 74 ? -10.975 9.634 -9.132 1.00 94.62 74 ALA A C 1
ATOM 574 O O . ALA A 1 74 ? -10.507 8.521 -9.373 1.00 94.62 74 ALA A O 1
ATOM 575 N N . VAL A 1 75 ? -11.332 9.983 -7.886 1.00 95.94 75 VAL A N 1
ATOM 576 C CA . VAL A 1 75 ? -11.380 9.030 -6.760 1.00 95.94 75 VAL A CA 1
ATOM 577 C C . VAL A 1 75 ? -12.501 8.023 -6.971 1.00 95.94 75 VAL A C 1
ATOM 579 O O . VAL A 1 75 ? -12.273 6.825 -6.806 1.00 95.94 75 VAL A O 1
ATOM 582 N N . ILE A 1 76 ? -13.684 8.492 -7.360 1.00 95.88 76 ILE A N 1
ATOM 583 C CA . ILE A 1 76 ? -14.848 7.641 -7.622 1.00 95.88 76 ILE A CA 1
ATOM 584 C C . ILE A 1 76 ? -14.539 6.677 -8.775 1.00 95.88 76 ILE A C 1
ATOM 586 O O . ILE A 1 76 ? -14.692 5.464 -8.614 1.00 95.88 76 ILE A O 1
ATOM 590 N N . ASP A 1 77 ? -14.005 7.189 -9.886 1.00 95.12 77 ASP A N 1
ATOM 591 C CA . ASP A 1 77 ? -13.601 6.385 -11.045 1.00 95.12 77 ASP A CA 1
ATOM 592 C C . ASP A 1 77 ? -12.523 5.362 -10.681 1.00 95.12 77 ASP A C 1
ATOM 594 O O . ASP A 1 77 ? -12.579 4.202 -11.095 1.00 95.12 77 ASP A O 1
ATOM 598 N N . TYR A 1 78 ? -11.547 5.768 -9.862 1.00 94.69 78 TYR A N 1
ATOM 599 C CA . TYR A 1 78 ? -10.517 4.863 -9.371 1.00 94.69 78 TYR A CA 1
ATOM 600 C C . TYR A 1 78 ? -11.129 3.683 -8.617 1.00 94.69 78 TYR A C 1
ATOM 602 O O . TYR A 1 78 ? -10.818 2.543 -8.960 1.00 94.69 78 TYR A O 1
ATOM 610 N N . VAL A 1 79 ? -12.000 3.932 -7.630 1.00 96.00 79 VAL A N 1
ATOM 611 C CA . VAL A 1 79 ? -12.644 2.859 -6.852 1.00 96.00 79 VAL A CA 1
ATOM 612 C C . VAL A 1 79 ? -13.517 1.987 -7.758 1.00 96.00 79 VAL A C 1
ATOM 614 O O . VAL A 1 79 ? -13.478 0.765 -7.635 1.00 96.00 79 VAL A O 1
ATOM 617 N N . GLY A 1 80 ? -14.225 2.587 -8.720 1.00 95.25 80 GLY A N 1
ATOM 618 C CA . GLY A 1 80 ? -15.051 1.868 -9.697 1.00 95.25 80 GLY A CA 1
ATOM 619 C C . GLY A 1 80 ? -14.258 1.008 -10.684 1.00 95.25 80 GLY A C 1
ATOM 620 O O . GLY A 1 80 ? -14.804 0.073 -11.262 1.00 95.25 80 GLY A O 1
ATOM 621 N N . SER A 1 81 ? -12.966 1.291 -10.865 1.00 93.12 81 SER A N 1
ATOM 622 C CA . SER A 1 81 ? -12.068 0.524 -11.738 1.00 93.12 81 SER A CA 1
ATOM 623 C C . SER A 1 81 ? -11.344 -0.635 -11.042 1.00 93.12 81 SER A C 1
ATOM 625 O O . SER A 1 81 ? -10.602 -1.371 -11.700 1.00 93.12 81 SER A O 1
ATOM 627 N N . ILE A 1 82 ? -11.508 -0.794 -9.722 1.00 93.56 82 ILE A N 1
ATOM 628 C CA . ILE A 1 82 ? -10.840 -1.860 -8.966 1.00 93.56 82 ILE A CA 1
ATOM 629 C C . ILE A 1 82 ? -11.424 -3.217 -9.367 1.00 93.56 82 ILE A C 1
ATOM 631 O O . ILE A 1 82 ? -12.616 -3.476 -9.220 1.00 93.56 82 ILE A O 1
ATOM 635 N N . ASP A 1 83 ? -10.549 -4.117 -9.809 1.00 92.56 83 ASP A N 1
ATOM 636 C CA . ASP A 1 83 ? -10.882 -5.515 -10.058 1.00 92.56 83 ASP A CA 1
ATOM 637 C C . ASP A 1 83 ? -10.662 -6.308 -8.761 1.00 92.56 83 ASP A C 1
ATOM 639 O O . ASP A 1 83 ? -9.544 -6.715 -8.461 1.00 92.56 83 ASP A O 1
ATOM 643 N N . PHE A 1 84 ? -11.712 -6.496 -7.956 1.00 91.62 84 PHE A N 1
ATOM 644 C CA . PHE A 1 84 ? -11.618 -7.172 -6.649 1.00 91.62 84 PHE A CA 1
ATOM 645 C C . PHE A 1 84 ? -11.352 -8.688 -6.734 1.00 91.62 84 PHE A C 1
ATOM 647 O O . PHE A 1 84 ? -11.065 -9.315 -5.706 1.00 91.62 84 PHE A O 1
ATOM 654 N N . GLU A 1 85 ? -11.449 -9.289 -7.924 1.00 90.06 85 GLU A N 1
ATOM 655 C CA . GLU A 1 85 ? -11.069 -10.688 -8.145 1.00 90.06 85 GLU A CA 1
ATOM 656 C C . GLU A 1 85 ? -9.551 -10.808 -8.304 1.00 90.06 85 GLU A C 1
ATOM 658 O O . GLU A 1 85 ? -8.919 -11.688 -7.709 1.00 90.06 85 GLU A O 1
ATOM 663 N N . ARG A 1 86 ? -8.954 -9.887 -9.065 1.00 88.94 86 ARG A N 1
ATOM 664 C CA . ARG A 1 86 ? -7.511 -9.835 -9.320 1.00 88.94 86 ARG A CA 1
ATOM 665 C C . ARG A 1 86 ? -6.737 -9.175 -8.177 1.00 88.94 86 ARG A C 1
ATOM 667 O O . ARG A 1 86 ? -5.707 -9.686 -7.711 1.00 88.94 86 ARG A O 1
ATOM 674 N N . ASP A 1 87 ? -7.217 -8.021 -7.744 1.00 93.31 87 ASP A N 1
ATOM 675 C CA . ASP A 1 87 ? -6.560 -7.155 -6.781 1.00 93.31 87 ASP A CA 1
ATOM 676 C C . ASP A 1 87 ? -6.988 -7.519 -5.354 1.00 93.31 87 ASP A C 1
ATOM 678 O O . ASP A 1 87 ? -8.037 -8.118 -5.107 1.00 93.31 87 ASP A O 1
ATOM 682 N N . ALA A 1 88 ? -6.139 -7.204 -4.378 1.00 94.94 88 ALA A N 1
ATOM 683 C CA . ALA A 1 88 ? -6.468 -7.410 -2.972 1.00 94.94 88 ALA A CA 1
ATOM 684 C C . ALA A 1 88 ? -6.626 -6.060 -2.280 1.00 94.94 88 ALA A C 1
ATOM 686 O O . ALA A 1 88 ? -5.697 -5.253 -2.266 1.00 94.94 88 ALA A O 1
ATOM 687 N N . VAL A 1 89 ? -7.800 -5.822 -1.699 1.00 97.50 89 VAL A N 1
ATOM 688 C CA . VAL A 1 89 ? -8.106 -4.585 -0.981 1.00 97.50 89 VAL A CA 1
ATOM 689 C C . VAL A 1 89 ? -8.451 -4.916 0.461 1.00 97.50 89 VAL A C 1
ATOM 691 O O . VAL A 1 89 ? -9.228 -5.834 0.721 1.00 97.50 89 VAL A O 1
ATOM 694 N N . TYR A 1 90 ? -7.872 -4.167 1.393 1.00 97.94 90 TYR A N 1
ATOM 695 C CA . TYR A 1 90 ? -8.085 -4.330 2.823 1.00 97.94 90 TYR A CA 1
ATOM 696 C C . TYR A 1 90 ? -8.349 -2.985 3.486 1.00 97.94 90 TYR A C 1
ATOM 698 O O . TYR A 1 90 ? -7.743 -1.976 3.123 1.00 97.94 90 TYR A O 1
ATOM 706 N N . GLY A 1 91 ? -9.225 -2.993 4.483 1.00 96.81 91 GLY A N 1
ATOM 707 C CA . GLY A 1 91 ? -9.507 -1.858 5.349 1.00 96.81 91 GLY A CA 1
ATOM 708 C C . GLY A 1 91 ? -9.205 -2.206 6.799 1.00 96.81 91 GLY A C 1
ATOM 709 O O . GLY A 1 91 ? -9.455 -3.326 7.235 1.00 96.81 91 GLY A O 1
ATOM 710 N N . VAL A 1 92 ? -8.680 -1.252 7.559 1.00 95.56 92 VAL A N 1
ATOM 711 C CA . VAL A 1 92 ? -8.797 -1.276 9.019 1.00 95.56 92 VAL A CA 1
ATOM 712 C C . VAL A 1 92 ? -9.998 -0.422 9.378 1.00 95.56 92 VAL A C 1
ATOM 714 O O . VAL A 1 92 ? -10.000 0.781 9.105 1.00 95.56 92 VAL A O 1
ATOM 717 N N . VAL A 1 93 ? -11.007 -1.068 9.952 1.00 88.25 93 VAL A N 1
ATOM 718 C CA . VAL A 1 93 ? -12.256 -0.424 10.350 1.00 88.25 93 VAL A CA 1
ATOM 719 C C . VAL A 1 93 ? -12.107 0.211 11.725 1.00 88.25 93 VAL A C 1
ATOM 721 O O . VAL A 1 93 ? -11.487 -0.363 12.621 1.00 88.25 93 VAL A O 1
ATOM 724 N N . ASP A 1 94 ? -12.669 1.402 11.875 1.00 78.06 94 ASP A N 1
ATOM 725 C CA . ASP A 1 94 ? -12.775 2.101 13.151 1.00 78.06 94 ASP A CA 1
ATOM 726 C C . ASP A 1 94 ? -14.251 2.454 13.371 1.00 78.06 94 ASP A C 1
ATOM 728 O O . ASP A 1 94 ? -14.891 2.911 12.421 1.00 78.06 94 ASP A O 1
ATOM 732 N N . PRO A 1 95 ? -14.804 2.264 14.583 1.00 71.88 95 PRO A N 1
ATOM 733 C CA . PRO A 1 95 ? -16.219 2.521 14.853 1.00 71.88 95 PRO A CA 1
ATOM 734 C C . PRO A 1 95 ? -16.690 3.954 14.551 1.00 71.88 95 PRO A C 1
ATOM 736 O O . PRO A 1 95 ? -17.891 4.176 14.434 1.00 71.88 95 PRO A O 1
ATOM 739 N N . VAL A 1 96 ? -15.775 4.926 14.471 1.00 68.56 96 VAL A N 1
ATOM 740 C CA . VAL A 1 96 ? -16.064 6.346 14.220 1.00 68.56 96 VAL A CA 1
ATOM 741 C C . VAL A 1 96 ? -15.792 6.746 12.764 1.00 68.56 96 VAL A C 1
ATOM 743 O O . VAL A 1 96 ? -16.406 7.693 12.280 1.00 68.56 96 VAL A O 1
ATOM 746 N N . LEU A 1 97 ? -14.866 6.075 12.065 1.00 64.06 97 LEU A N 1
ATOM 747 C CA . LEU A 1 97 ? -14.338 6.519 10.762 1.00 64.06 97 LEU A CA 1
ATOM 748 C C . LEU A 1 97 ? -14.666 5.594 9.574 1.00 64.06 97 LEU A C 1
ATOM 750 O O . LEU A 1 97 ? -14.121 5.824 8.495 1.00 64.06 97 LEU A O 1
ATOM 754 N N . ASP A 1 98 ? -15.516 4.577 9.758 1.00 85.31 98 ASP A N 1
ATOM 755 C CA . ASP A 1 98 ? -15.824 3.469 8.830 1.00 85.31 98 ASP A CA 1
ATOM 756 C C . ASP A 1 98 ? -14.574 2.693 8.369 1.00 85.31 98 ASP A C 1
ATOM 758 O O . ASP A 1 98 ? -14.363 1.546 8.763 1.00 85.31 98 ASP A O 1
ATOM 762 N N . ILE A 1 99 ? -13.679 3.326 7.603 1.00 95.25 99 ILE A N 1
ATOM 763 C CA . ILE A 1 99 ? -12.348 2.832 7.230 1.00 95.25 99 ILE A CA 1
ATOM 764 C C . ILE A 1 99 ? -11.291 3.857 7.670 1.00 95.25 99 ILE A C 1
ATOM 766 O O . ILE A 1 99 ? -11.082 4.896 7.041 1.00 95.25 99 ILE A O 1
ATOM 770 N N . ALA A 1 100 ? -10.535 3.536 8.719 1.00 95.44 100 ALA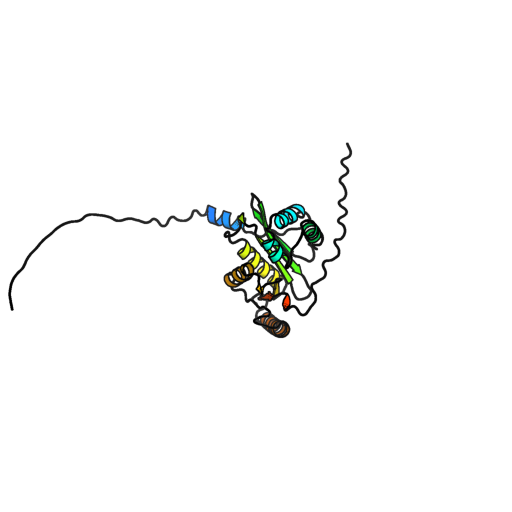 A N 1
ATOM 771 C CA . ALA A 1 100 ? -9.443 4.371 9.223 1.00 95.44 100 ALA A CA 1
ATOM 772 C C . ALA A 1 100 ? -8.160 4.264 8.381 1.00 95.44 100 ALA A C 1
ATOM 774 O O . ALA A 1 100 ? -7.366 5.209 8.304 1.00 95.44 100 ALA A O 1
ATOM 775 N N . GLY A 1 101 ? -7.944 3.122 7.731 1.00 96.75 101 GLY A N 1
ATOM 776 C CA . GLY A 1 101 ? -6.816 2.899 6.835 1.00 96.75 101 GLY A CA 1
ATOM 777 C C . GLY A 1 101 ? -7.163 1.918 5.730 1.00 96.75 101 GLY A C 1
ATOM 778 O O . GLY A 1 101 ? -7.860 0.940 5.977 1.00 96.75 101 GLY A O 1
ATOM 779 N N . ALA A 1 102 ? -6.654 2.167 4.529 1.00 98.12 102 ALA A N 1
ATOM 780 C CA . ALA A 1 102 ? -6.903 1.342 3.358 1.00 98.12 102 ALA A CA 1
ATOM 781 C C . ALA A 1 102 ? -5.587 0.871 2.737 1.00 98.12 102 ALA A C 1
ATOM 783 O O . ALA A 1 102 ? -4.608 1.616 2.649 1.00 98.12 102 ALA A O 1
ATOM 784 N N . LEU A 1 103 ? -5.593 -0.367 2.263 1.00 98.19 103 LEU A N 1
ATOM 785 C CA . LEU A 1 103 ? -4.529 -1.001 1.502 1.00 98.19 103 LEU A CA 1
ATOM 786 C C . LEU A 1 103 ? -5.126 -1.539 0.208 1.00 98.19 103 LEU A C 1
ATOM 788 O O . LEU A 1 103 ? -6.069 -2.320 0.242 1.00 98.19 103 LEU A O 1
ATOM 792 N N . HIS A 1 104 ? -4.548 -1.163 -0.922 1.00 97.75 104 HIS A N 1
ATOM 793 C CA . HIS A 1 104 ? -4.825 -1.767 -2.215 1.00 97.75 104 HIS A CA 1
ATOM 794 C C . HIS A 1 104 ? -3.529 -2.353 -2.772 1.00 97.75 104 HIS A C 1
ATOM 796 O O . HIS A 1 104 ? -2.527 -1.652 -2.910 1.00 97.75 104 HIS A O 1
ATOM 802 N N . LEU A 1 105 ? -3.568 -3.641 -3.084 1.00 95.81 105 LEU A N 1
ATOM 803 C CA . LEU A 1 105 ? -2.527 -4.385 -3.764 1.00 95.81 105 LEU A CA 1
ATOM 804 C C . LEU A 1 105 ? -2.989 -4.749 -5.178 1.00 95.81 105 LEU A C 1
ATOM 806 O O . LEU A 1 105 ? -3.710 -5.734 -5.359 1.00 95.81 105 LEU A O 1
ATOM 810 N N . ALA A 1 106 ? -2.555 -3.968 -6.165 1.00 91.81 106 ALA A N 1
ATOM 811 C CA . ALA A 1 106 ? -2.857 -4.221 -7.567 1.00 91.81 106 ALA A CA 1
ATOM 812 C C . ALA A 1 106 ? -1.882 -5.260 -8.126 1.00 91.81 106 ALA A C 1
ATOM 814 O O . ALA A 1 106 ? -0.659 -5.087 -8.043 1.00 91.81 106 ALA A O 1
ATOM 815 N N . ARG A 1 107 ? -2.398 -6.360 -8.675 1.00 82.88 107 ARG A N 1
ATOM 816 C CA . ARG A 1 107 ? -1.559 -7.460 -9.168 1.00 82.88 107 ARG A CA 1
ATOM 817 C C . ARG A 1 107 ? -1.199 -7.263 -10.642 1.00 82.88 107 ARG A C 1
ATOM 819 O O . ARG A 1 107 ? -2.069 -7.034 -11.474 1.00 82.88 107 ARG A O 1
ATOM 826 N N . GLY A 1 108 ? 0.090 -7.392 -10.952 1.00 73.56 108 GLY A N 1
ATOM 827 C CA . GLY A 1 108 ? 0.602 -7.679 -12.294 1.00 73.56 108 GLY A CA 1
ATOM 828 C C . GLY A 1 108 ? 1.175 -9.100 -12.369 1.00 73.56 108 GLY A C 1
ATOM 829 O O . GLY A 1 108 ? 1.111 -9.851 -11.393 1.00 73.56 108 GLY A O 1
ATOM 830 N N . ASP A 1 109 ? 1.767 -9.459 -13.506 1.00 67.19 109 ASP A N 1
ATOM 831 C CA . ASP A 1 109 ? 2.186 -10.842 -13.789 1.00 67.19 109 ASP A CA 1
ATOM 832 C C . ASP A 1 109 ? 3.317 -11.334 -12.870 1.00 67.19 109 ASP A C 1
ATOM 834 O O . ASP A 1 109 ? 3.282 -12.463 -12.373 1.00 67.19 109 ASP A O 1
ATOM 838 N N . HIS A 1 110 ? 4.287 -10.465 -12.561 1.00 68.81 110 HIS A N 1
ATOM 839 C CA . HIS A 1 110 ? 5.472 -10.806 -11.753 1.00 68.81 110 HIS A CA 1
ATOM 840 C C . HIS A 1 110 ? 5.731 -9.847 -10.581 1.00 68.81 110 HIS A C 1
ATOM 842 O O . HIS A 1 110 ? 6.817 -9.833 -9.987 1.00 68.81 110 HIS A O 1
ATOM 848 N N . ALA A 1 111 ? 4.747 -9.006 -10.265 1.00 77.44 111 ALA A N 1
ATOM 849 C CA . ALA A 1 111 ? 4.869 -7.953 -9.271 1.00 77.44 111 ALA A CA 1
ATOM 850 C C . ALA A 1 111 ? 3.506 -7.495 -8.757 1.00 77.44 111 ALA A C 1
ATOM 852 O O . ALA A 1 111 ? 2.487 -7.634 -9.431 1.00 77.44 111 ALA A O 1
ATOM 853 N N . MET A 1 112 ? 3.502 -6.864 -7.587 1.00 90.06 112 MET A N 1
ATOM 854 C CA . MET A 1 112 ? 2.323 -6.192 -7.051 1.00 90.06 112 MET A CA 1
ATOM 855 C C . MET A 1 112 ? 2.650 -4.724 -6.797 1.00 90.06 112 MET A C 1
ATOM 857 O O . MET A 1 112 ? 3.753 -4.381 -6.377 1.00 90.06 112 MET A O 1
ATOM 861 N N . GLU A 1 113 ? 1.707 -3.846 -7.104 1.00 92.44 113 GLU A N 1
ATOM 862 C CA . GLU A 1 113 ? 1.777 -2.436 -6.747 1.00 92.44 113 GLU A CA 1
ATOM 863 C C . GLU A 1 113 ? 0.974 -2.201 -5.469 1.00 92.44 113 GLU A C 1
ATOM 865 O O . GLU A 1 113 ? -0.141 -2.701 -5.336 1.00 92.44 113 GLU A O 1
ATOM 870 N N . ILE A 1 114 ? 1.537 -1.450 -4.527 1.00 95.38 114 ILE A N 1
ATOM 871 C CA . ILE A 1 114 ? 0.921 -1.158 -3.235 1.00 95.38 114 ILE A CA 1
ATOM 872 C C . ILE A 1 114 ? 0.525 0.320 -3.146 1.00 95.38 114 ILE A C 1
ATOM 874 O O . ILE A 1 114 ? 1.340 1.228 -3.312 1.00 95.38 114 ILE A O 1
ATOM 878 N N . GLY A 1 115 ? -0.738 0.554 -2.802 1.00 95.94 115 GLY A N 1
ATOM 879 C CA . GLY A 1 115 ? -1.257 1.839 -2.353 1.00 95.94 115 GLY A CA 1
ATOM 880 C C . GLY A 1 115 ? -1.786 1.721 -0.929 1.00 95.94 115 GLY A C 1
ATOM 881 O O . GLY A 1 115 ? -2.682 0.922 -0.672 1.00 95.94 115 GLY A O 1
ATOM 882 N N . LEU A 1 116 ? -1.255 2.524 -0.009 1.00 97.19 116 LEU A N 1
ATOM 883 C CA . LEU A 1 116 ? -1.638 2.521 1.405 1.00 97.19 116 LEU A CA 1
ATOM 884 C C . LEU A 1 116 ? -1.984 3.939 1.855 1.00 97.19 116 LEU A C 1
ATOM 886 O O . LEU A 1 116 ? -1.264 4.885 1.534 1.00 97.19 116 LEU A O 1
ATOM 890 N N . SER A 1 117 ? -3.065 4.085 2.614 1.00 97.50 117 SER A N 1
ATOM 891 C CA . SER A 1 117 ? -3.478 5.345 3.235 1.00 97.50 117 SER A CA 1
ATOM 892 C C . SER A 1 117 ? -3.985 5.125 4.656 1.00 97.50 117 SER A C 1
ATOM 894 O O . SER A 1 117 ? -4.528 4.075 4.984 1.00 97.50 117 SER A O 1
ATOM 896 N N . VAL A 1 118 ? -3.797 6.135 5.507 1.00 96.88 118 VAL A N 1
ATOM 897 C CA . VAL A 1 118 ? -4.346 6.193 6.868 1.00 96.88 118 VAL A CA 1
ATOM 898 C C . VAL A 1 118 ? -4.872 7.604 7.097 1.00 96.88 118 VAL A C 1
ATOM 900 O O . VAL A 1 118 ? -4.141 8.579 6.857 1.00 96.88 118 VAL A O 1
ATOM 903 N N . LEU A 1 119 ? -6.117 7.712 7.559 1.00 96.38 119 LEU A N 1
ATOM 904 C CA . LEU A 1 119 ? -6.742 8.996 7.866 1.00 96.38 119 LEU A CA 1
ATOM 905 C C . LEU A 1 119 ? -5.933 9.751 8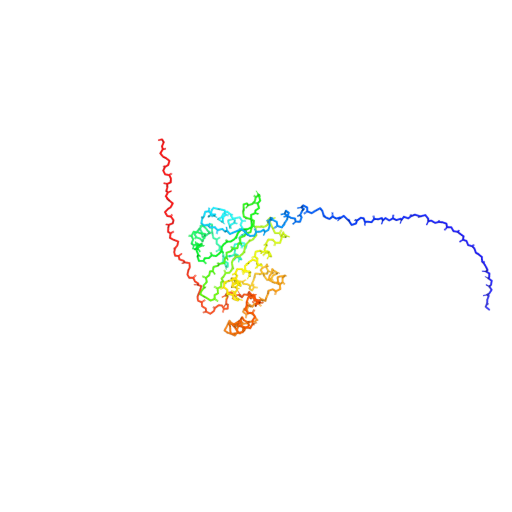.930 1.00 96.38 119 LEU A C 1
ATOM 907 O O . LEU A 1 119 ? -5.385 9.111 9.832 1.00 96.38 119 LEU A O 1
ATOM 911 N N . PRO A 1 120 ? -5.835 11.092 8.855 1.00 95.19 120 PRO A N 1
ATOM 912 C CA . PRO A 1 120 ? -5.061 11.892 9.805 1.00 95.19 120 PRO A CA 1
ATOM 913 C C . PRO A 1 120 ? -5.345 11.578 11.278 1.00 95.19 120 PRO A C 1
ATOM 915 O O . PRO A 1 120 ? -4.412 11.403 12.059 1.00 95.19 120 PRO A O 1
ATOM 918 N N . GLN A 1 121 ? -6.621 11.430 11.628 1.00 92.75 121 GLN A N 1
ATOM 919 C CA . GLN A 1 121 ? -7.123 11.190 12.982 1.00 92.75 121 GLN A CA 1
ATOM 920 C C . GLN A 1 121 ? -6.718 9.812 13.522 1.00 92.75 121 GLN A C 1
ATOM 922 O O . GLN A 1 121 ? -6.595 9.636 14.728 1.00 92.75 121 GLN A O 1
ATOM 927 N N . ALA A 1 122 ? -6.457 8.852 12.633 1.00 92.25 122 ALA A N 1
ATOM 928 C CA . ALA A 1 122 ? -6.071 7.493 12.985 1.00 92.25 122 ALA A CA 1
ATOM 929 C C . ALA A 1 122 ? -4.547 7.270 12.954 1.00 92.25 122 ALA A C 1
ATOM 931 O O . ALA A 1 122 ? -4.078 6.143 13.123 1.00 92.25 122 ALA A O 1
ATOM 932 N N . ARG A 1 123 ? -3.727 8.303 12.717 1.00 92.06 123 ARG A N 1
ATOM 933 C CA . ARG A 1 123 ? -2.256 8.177 12.692 1.00 92.06 123 ARG A CA 1
ATOM 934 C C . ARG A 1 123 ? -1.678 7.975 14.090 1.00 92.06 123 ARG A C 1
ATOM 936 O O . ARG A 1 123 ? -2.325 8.201 15.100 1.00 92.06 123 ARG A O 1
ATOM 943 N N . GLY A 1 124 ? -0.437 7.487 14.150 1.00 90.62 124 GLY A N 1
ATOM 944 C CA . GLY A 1 124 ? 0.233 7.167 15.421 1.00 90.62 124 GLY A CA 1
ATOM 945 C C . GLY A 1 124 ? -0.284 5.895 16.107 1.00 90.62 124 GLY A C 1
ATOM 946 O O . GLY A 1 124 ? 0.380 5.368 16.991 1.00 90.62 124 GLY A O 1
ATOM 947 N N . SER A 1 125 ? -1.395 5.331 15.632 1.00 90.31 125 SER A N 1
ATOM 948 C CA . SER A 1 125 ? -2.009 4.103 16.143 1.00 90.31 125 SER A CA 1
ATOM 949 C C . SER A 1 125 ? -1.412 2.813 15.564 1.00 90.31 125 SER A C 1
ATOM 951 O O . SER A 1 125 ? -1.919 1.738 15.827 1.00 90.31 125 SER A O 1
ATOM 953 N N . GLY A 1 126 ? -0.370 2.870 14.729 1.00 93.00 126 GLY A N 1
ATOM 954 C CA . GLY A 1 126 ? 0.247 1.668 14.145 1.00 93.00 126 GLY A CA 1
ATOM 955 C C . GLY A 1 126 ? -0.517 1.000 12.989 1.00 93.00 126 GLY A C 1
ATOM 956 O O . GLY A 1 126 ? 0.004 0.038 12.430 1.00 93.00 126 GLY A O 1
ATOM 957 N N . ILE A 1 127 ? -1.675 1.523 12.561 1.00 95.50 127 ILE A N 1
ATOM 958 C CA . ILE A 1 127 ? -2.458 0.995 11.420 1.00 95.50 127 ILE A CA 1
ATOM 959 C C . ILE A 1 127 ? -1.611 0.860 10.148 1.00 95.50 127 ILE A C 1
ATOM 961 O O . ILE A 1 127 ? -1.608 -0.189 9.512 1.00 95.50 127 ILE A O 1
ATOM 965 N N . GLY A 1 128 ? -0.835 1.893 9.802 1.00 96.00 128 GLY A N 1
ATOM 966 C CA . GLY A 1 128 ? 0.018 1.858 8.609 1.00 96.00 128 GLY A CA 1
ATOM 967 C C . GLY A 1 128 ? 1.092 0.766 8.663 1.00 96.00 128 GLY A C 1
ATOM 968 O O . GLY A 1 128 ? 1.372 0.142 7.645 1.00 96.00 128 GLY A O 1
ATOM 969 N N . SER A 1 129 ? 1.660 0.496 9.845 1.00 95.69 129 SER A N 1
ATOM 970 C CA . SER A 1 129 ? 2.624 -0.600 10.024 1.00 95.69 129 SER A CA 1
ATOM 971 C C . SER A 1 129 ? 1.942 -1.948 9.825 1.00 95.69 129 SER A C 1
ATOM 973 O O . SER A 1 129 ? 2.418 -2.748 9.025 1.00 95.69 129 SER A O 1
ATOM 975 N N . ARG A 1 130 ? 0.776 -2.153 10.450 1.00 96.06 130 ARG A N 1
ATOM 976 C CA . ARG A 1 130 ? 0.034 -3.410 10.325 1.00 96.06 130 ARG A CA 1
ATOM 977 C C . ARG A 1 130 ? -0.425 -3.680 8.891 1.00 96.06 130 ARG A C 1
ATOM 979 O O . ARG A 1 130 ? -0.312 -4.809 8.427 1.00 96.06 130 ARG A O 1
ATOM 986 N N . LEU A 1 131 ? -0.899 -2.658 8.175 1.00 97.50 131 LEU A N 1
ATOM 987 C CA . LEU A 1 131 ? -1.268 -2.776 6.762 1.00 97.50 131 LEU A CA 1
ATOM 988 C C . LEU A 1 131 ? -0.055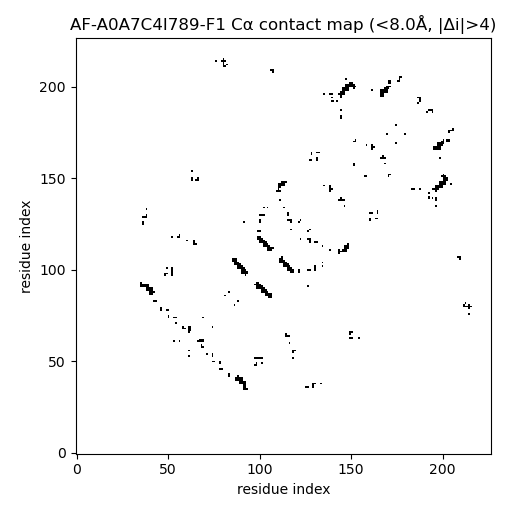 -3.104 5.876 1.00 97.50 131 LEU A C 1
ATOM 990 O O . LEU A 1 131 ? -0.177 -3.923 4.971 1.00 97.50 131 LEU A O 1
ATOM 994 N N . LEU A 1 132 ? 1.119 -2.516 6.131 1.00 97.44 132 LEU A N 1
ATOM 995 C CA . LEU A 1 132 ? 2.329 -2.824 5.358 1.00 97.44 132 LEU A CA 1
ATOM 996 C C . LEU A 1 132 ? 2.851 -4.243 5.627 1.00 97.44 132 LEU A C 1
ATOM 998 O O . LEU A 1 132 ? 3.244 -4.944 4.698 1.00 97.44 132 LEU A O 1
ATOM 1002 N N . GLU A 1 133 ? 2.822 -4.686 6.882 1.00 95.44 133 GLU A N 1
ATOM 1003 C CA . GLU A 1 133 ? 3.138 -6.069 7.256 1.00 95.44 133 GLU A CA 1
ATOM 1004 C C . GLU A 1 133 ? 2.183 -7.049 6.571 1.00 95.44 133 GLU A C 1
ATOM 1006 O O . GLU A 1 133 ? 2.628 -8.025 5.967 1.00 95.44 133 GLU A O 1
ATOM 1011 N N . HIS A 1 134 ? 0.885 -6.73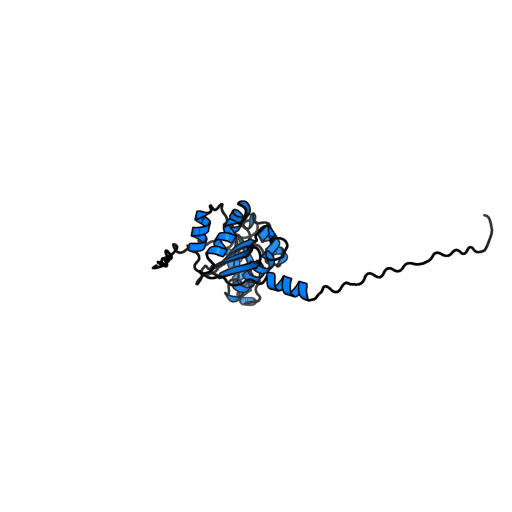3 6.575 1.00 96.56 134 HIS A N 1
ATOM 1012 C CA . HIS A 1 134 ? -0.126 -7.532 5.895 1.00 96.56 134 HIS A CA 1
ATOM 1013 C C . HIS A 1 134 ? 0.074 -7.565 4.377 1.00 96.56 134 HIS A C 1
ATOM 1015 O O . HIS A 1 134 ? -0.063 -8.612 3.750 1.00 96.56 134 HIS A O 1
ATOM 1021 N N . ALA A 1 135 ? 0.486 -6.452 3.769 1.00 96.31 135 ALA A N 1
ATOM 1022 C CA . ALA A 1 135 ? 0.856 -6.434 2.360 1.00 96.31 135 ALA A CA 1
ATOM 1023 C C . ALA A 1 135 ? 2.010 -7.395 2.047 1.00 96.31 135 ALA A C 1
ATOM 1025 O O . ALA A 1 135 ? 1.970 -8.097 1.036 1.00 96.31 135 ALA A O 1
ATOM 1026 N N . ALA A 1 136 ? 3.021 -7.453 2.917 1.00 94.00 136 ALA A N 1
ATOM 1027 C CA . ALA A 1 136 ? 4.121 -8.395 2.767 1.00 94.00 136 ALA A CA 1
ATOM 1028 C C . ALA A 1 136 ? 3.668 -9.850 2.986 1.00 94.00 136 ALA A C 1
ATOM 1030 O O . ALA A 1 136 ? 4.148 -10.735 2.285 1.00 94.00 136 ALA A O 1
ATOM 1031 N N . GLU A 1 137 ? 2.749 -10.121 3.921 1.00 93.62 137 GLU A N 1
ATOM 1032 C CA . GLU A 1 137 ? 2.117 -11.444 4.096 1.00 93.62 137 GLU A CA 1
ATOM 1033 C C . GLU A 1 137 ? 1.459 -11.903 2.785 1.00 93.62 137 GLU A C 1
ATOM 1035 O O . GLU A 1 137 ? 1.862 -12.920 2.219 1.00 93.62 137 GLU A O 1
ATOM 1040 N N . VAL A 1 138 ? 0.558 -11.082 2.235 1.00 93.50 138 VAL A N 1
ATOM 1041 C CA . VAL A 1 138 ? -0.160 -11.371 0.984 1.00 93.50 138 VAL A CA 1
ATOM 1042 C C . VAL A 1 138 ? 0.799 -11.540 -0.198 1.00 93.50 138 VAL A C 1
ATOM 1044 O O . VAL A 1 138 ? 0.601 -12.417 -1.039 1.00 93.50 138 VAL A O 1
ATOM 1047 N N . ALA A 1 139 ? 1.852 -10.722 -0.286 1.00 91.44 139 ALA A N 1
ATOM 1048 C CA . ALA A 1 139 ? 2.856 -10.847 -1.339 1.00 91.44 139 ALA A CA 1
ATOM 1049 C C . ALA A 1 139 ? 3.598 -12.192 -1.260 1.00 91.44 139 ALA A C 1
ATOM 1051 O O . ALA A 1 139 ? 3.753 -12.861 -2.283 1.00 91.44 139 ALA A O 1
ATOM 1052 N N . ARG A 1 140 ? 3.987 -12.637 -0.055 1.00 89.69 140 ARG A N 1
ATOM 1053 C CA . ARG A 1 140 ? 4.666 -13.930 0.137 1.00 89.69 140 ARG A CA 1
ATOM 1054 C C . ARG A 1 140 ? 3.772 -15.111 -0.214 1.00 89.69 140 ARG A C 1
ATOM 1056 O O . ARG A 1 140 ? 4.216 -15.998 -0.937 1.00 89.69 140 ARG A O 1
ATOM 1063 N N . GLU A 1 141 ? 2.522 -15.101 0.246 1.00 89.50 141 GLU A N 1
ATOM 1064 C CA . GLU A 1 141 ? 1.520 -16.127 -0.089 1.00 89.50 141 GLU A CA 1
ATOM 1065 C C . GLU A 1 141 ? 1.325 -16.259 -1.602 1.00 89.50 141 GLU A C 1
ATOM 1067 O O . GLU A 1 141 ? 1.097 -17.345 -2.128 1.00 89.50 141 GLU A O 1
ATOM 1072 N N . ARG A 1 142 ? 1.461 -15.141 -2.315 1.00 87.88 142 ARG A N 1
ATOM 1073 C CA . ARG A 1 142 ? 1.311 -15.046 -3.766 1.00 87.88 142 ARG A CA 1
ATOM 1074 C C . ARG A 1 142 ? 2.596 -15.309 -4.552 1.00 87.88 142 ARG A C 1
ATOM 1076 O O . ARG A 1 142 ? 2.555 -15.196 -5.778 1.00 87.88 142 ARG A O 1
ATOM 1083 N N . GLY A 1 143 ? 3.707 -15.623 -3.884 1.00 86.44 143 GLY A N 1
ATOM 1084 C CA . GLY A 1 143 ? 5.004 -15.845 -4.527 1.00 86.44 143 GLY A CA 1
ATOM 1085 C C . GLY A 1 143 ? 5.623 -14.583 -5.132 1.00 86.44 143 GLY A C 1
ATOM 1086 O O . GLY A 1 143 ? 6.394 -14.672 -6.083 1.00 86.44 143 GLY A O 1
ATOM 1087 N N . VAL A 1 144 ? 5.254 -13.403 -4.630 1.00 86.88 144 VAL A N 1
ATOM 1088 C CA . VAL A 1 144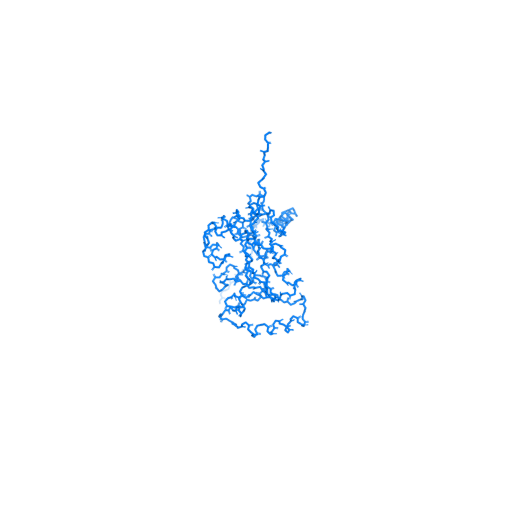 ? 5.693 -12.108 -5.156 1.00 86.88 144 VAL A CA 1
ATOM 1089 C C . VAL A 1 144 ? 6.753 -11.508 -4.222 1.00 86.88 144 VAL A C 1
ATOM 1091 O O . VAL A 1 144 ? 6.415 -11.023 -3.142 1.00 86.88 144 VAL A O 1
ATOM 1094 N N . PRO A 1 145 ? 8.038 -11.466 -4.622 1.00 86.75 145 PRO A N 1
ATOM 1095 C CA . PRO A 1 145 ? 9.113 -10.957 -3.766 1.00 86.75 145 PRO A CA 1
ATOM 1096 C C . PRO A 1 145 ? 9.189 -9.421 -3.712 1.00 86.75 145 PRO A C 1
ATOM 1098 O O . PRO A 1 145 ? 10.014 -8.875 -2.980 1.00 86.75 145 PRO A O 1
ATOM 1101 N N . ARG A 1 146 ? 8.374 -8.704 -4.501 1.00 87.81 146 ARG A N 1
ATOM 1102 C CA . ARG A 1 146 ? 8.476 -7.247 -4.696 1.00 87.81 146 ARG A CA 1
ATOM 1103 C C . ARG A 1 146 ? 7.131 -6.539 -4.611 1.00 87.81 146 ARG A C 1
ATOM 1105 O O . ARG A 1 146 ? 6.178 -6.913 -5.296 1.00 87.81 146 ARG A O 1
ATOM 1112 N N . LEU A 1 147 ? 7.111 -5.445 -3.860 1.00 92.56 147 LEU A N 1
ATOM 1113 C CA . LEU A 1 147 ? 6.019 -4.481 -3.821 1.00 92.56 147 LEU A CA 1
ATOM 1114 C C . LEU A 1 147 ? 6.493 -3.149 -4.403 1.00 92.56 147 LEU A C 1
ATOM 1116 O O . LEU A 1 147 ? 7.413 -2.530 -3.874 1.00 92.56 147 LEU A O 1
ATOM 1120 N N . TYR A 1 148 ? 5.854 -2.689 -5.476 1.00 92.00 148 TYR A N 1
ATOM 1121 C CA . TYR A 1 148 ? 6.150 -1.389 -6.073 1.00 92.00 148 TYR A CA 1
ATOM 1122 C C . TYR A 1 148 ? 5.304 -0.283 -5.438 1.00 92.00 148 TYR A C 1
ATOM 1124 O O . TYR A 1 148 ? 4.090 -0.425 -5.308 1.00 92.00 148 TYR A O 1
ATOM 1132 N N . VAL A 1 149 ? 5.938 0.833 -5.081 1.00 92.31 149 VAL A N 1
ATOM 1133 C CA . VAL A 1 149 ? 5.292 2.044 -4.547 1.00 92.31 149 VAL A CA 1
ATOM 1134 C C . VAL A 1 149 ? 5.538 3.201 -5.502 1.00 92.31 149 VAL A C 1
ATOM 1136 O O . VAL A 1 149 ? 6.670 3.412 -5.940 1.00 92.31 149 VAL A O 1
ATOM 1139 N N . ARG A 1 150 ? 4.506 3.984 -5.824 1.00 89.81 150 ARG A N 1
ATOM 1140 C CA . ARG A 1 150 ? 4.684 5.201 -6.631 1.00 89.81 150 ARG A CA 1
ATOM 1141 C C . ARG A 1 150 ? 5.325 6.312 -5.808 1.00 89.81 150 ARG A C 1
ATOM 1143 O O . ARG A 1 150 ? 4.885 6.594 -4.694 1.00 89.81 150 ARG A O 1
ATOM 1150 N N . GLY A 1 151 ? 6.351 6.950 -6.372 1.00 86.69 151 GLY A N 1
ATOM 1151 C CA . GLY A 1 151 ? 7.029 8.086 -5.746 1.00 86.69 151 GLY A CA 1
ATOM 1152 C C . GLY A 1 151 ? 7.681 7.736 -4.408 1.00 86.69 151 GLY A C 1
ATOM 1153 O O . GLY A 1 151 ? 7.697 8.572 -3.503 1.00 86.69 151 GLY A O 1
ATOM 1154 N N . LEU A 1 152 ? 8.189 6.506 -4.255 1.00 87.94 152 LEU A N 1
ATOM 1155 C CA . LEU A 1 152 ? 8.759 6.017 -2.994 1.00 87.94 152 LEU A CA 1
ATOM 1156 C C . LEU A 1 152 ? 9.892 6.917 -2.495 1.00 87.94 152 LEU A C 1
ATOM 1158 O O . LEU A 1 152 ? 9.991 7.178 -1.296 1.00 87.94 152 LEU A O 1
ATOM 1162 N N . THR A 1 153 ? 10.692 7.447 -3.416 1.00 88.12 153 THR A N 1
ATOM 1163 C CA . THR A 1 153 ? 11.776 8.399 -3.144 1.00 88.12 153 THR A CA 1
ATOM 1164 C C . THR A 1 153 ? 11.304 9.622 -2.348 1.00 88.12 153 THR A C 1
ATOM 1166 O O . THR A 1 153 ? 12.015 10.078 -1.457 1.00 88.12 153 THR A O 1
ATOM 1169 N N . HIS A 1 154 ? 10.078 10.097 -2.586 1.00 87.25 154 HIS A N 1
ATOM 1170 C CA . HIS A 1 154 ? 9.487 11.258 -1.906 1.00 87.25 154 HIS A CA 1
ATOM 1171 C C . HIS A 1 154 ? 8.464 10.879 -0.822 1.00 87.25 154 HIS A C 1
ATOM 1173 O O . HIS A 1 154 ? 7.879 11.749 -0.178 1.00 87.25 154 HIS A O 1
ATOM 1179 N N . ASN A 1 155 ? 8.226 9.584 -0.608 1.00 91.81 155 ASN A N 1
ATOM 1180 C CA . ASN A 1 155 ? 7.247 9.081 0.348 1.00 91.81 155 ASN A CA 1
ATOM 1181 C C . ASN A 1 155 ? 7.926 8.690 1.665 1.00 91.81 155 ASN A C 1
ATOM 1183 O O . ASN A 1 155 ? 8.073 7.512 2.000 1.00 91.81 155 ASN A O 1
ATOM 1187 N N . GLU A 1 156 ? 8.343 9.692 2.439 1.00 92.81 156 GLU A N 1
ATOM 1188 C CA . GLU A 1 156 ? 9.027 9.453 3.713 1.00 92.81 156 GLU A CA 1
ATOM 1189 C C . GLU A 1 156 ? 8.189 8.634 4.701 1.00 92.81 156 GLU A C 1
ATOM 1191 O O . GLU A 1 156 ? 8.736 7.870 5.494 1.00 92.81 156 GLU A O 1
ATOM 1196 N N . ALA A 1 157 ? 6.860 8.785 4.670 1.00 92.81 157 ALA A N 1
ATOM 1197 C CA . ALA A 1 157 ? 5.963 8.022 5.527 1.00 92.81 157 ALA A CA 1
ATOM 1198 C C . ALA A 1 157 ? 6.082 6.522 5.234 1.00 92.81 157 ALA A C 1
ATOM 1200 O O . ALA A 1 157 ? 6.316 5.741 6.157 1.00 92.81 157 ALA A O 1
ATOM 1201 N N . MET A 1 158 ? 6.015 6.130 3.960 1.00 95.19 158 MET A N 1
ATOM 1202 C CA . MET A 1 158 ? 6.209 4.742 3.548 1.00 95.19 158 MET A CA 1
ATOM 1203 C C . MET A 1 158 ? 7.632 4.249 3.843 1.00 95.19 158 MET A C 1
ATOM 1205 O O . MET A 1 158 ? 7.794 3.148 4.365 1.00 95.19 158 MET A O 1
ATOM 1209 N N . GLN A 1 159 ? 8.666 5.066 3.608 1.00 95.00 159 GLN A N 1
ATOM 1210 C CA . GLN A 1 159 ? 10.043 4.694 3.960 1.00 95.00 159 GLN A CA 1
ATOM 1211 C C . GLN A 1 159 ? 10.208 4.443 5.467 1.00 95.00 159 GLN A C 1
ATOM 1213 O O . GLN A 1 159 ? 10.877 3.490 5.866 1.00 95.00 159 GLN A O 1
ATOM 1218 N N . ARG A 1 160 ? 9.585 5.263 6.325 1.00 95.50 160 ARG A N 1
ATOM 1219 C CA . ARG A 1 160 ? 9.582 5.054 7.783 1.00 95.50 160 ARG A CA 1
ATOM 1220 C C . ARG A 1 160 ? 8.870 3.758 8.170 1.00 95.50 160 ARG A C 1
ATOM 1222 O O . ARG A 1 160 ? 9.374 3.046 9.036 1.00 95.50 160 ARG A O 1
ATOM 1229 N N . LEU A 1 161 ? 7.736 3.444 7.539 1.00 95.56 161 LEU A N 1
ATOM 1230 C CA . LEU A 1 161 ? 7.024 2.182 7.769 1.00 95.56 161 LEU A CA 1
ATOM 1231 C C . LEU A 1 161 ? 7.883 0.977 7.363 1.00 95.56 161 LEU A C 1
ATOM 1233 O O . LEU A 1 161 ? 8.045 0.060 8.164 1.00 95.56 161 LEU A O 1
ATOM 1237 N N . ALA A 1 162 ? 8.488 1.014 6.175 1.00 94.69 162 ALA A N 1
ATOM 1238 C CA . ALA A 1 162 ? 9.347 -0.053 5.672 1.00 94.69 162 ALA A CA 1
ATOM 1239 C C . ALA A 1 162 ? 10.570 -0.287 6.572 1.00 94.69 162 ALA A C 1
ATOM 1241 O O . ALA A 1 162 ? 10.822 -1.421 6.970 1.00 94.69 162 ALA A O 1
ATOM 1242 N N . ARG A 1 163 ? 11.266 0.780 6.994 1.00 94.56 163 ARG A N 1
ATOM 1243 C CA . ARG A 1 163 ? 12.389 0.681 7.947 1.00 94.56 163 ARG A CA 1
ATOM 1244 C C . ARG A 1 163 ? 11.963 0.056 9.274 1.00 94.56 163 ARG A C 1
ATOM 1246 O O . ARG A 1 163 ? 12.667 -0.803 9.791 1.00 94.56 163 ARG A O 1
ATOM 1253 N N . ARG A 1 164 ? 10.805 0.453 9.815 1.00 92.56 164 ARG A N 1
ATOM 1254 C CA . ARG A 1 164 ? 10.268 -0.120 11.061 1.00 92.56 164 ARG A CA 1
ATOM 1255 C C . ARG A 1 164 ? 9.944 -1.608 10.922 1.00 92.56 164 ARG A C 1
ATOM 1257 O O . ARG A 1 164 ? 10.162 -2.352 11.867 1.00 92.56 164 ARG A O 1
ATOM 1264 N N . ALA A 1 165 ? 9.460 -2.024 9.756 1.00 90.00 165 ALA A N 1
ATOM 1265 C CA . ALA A 1 165 ? 9.165 -3.419 9.445 1.00 90.00 165 ALA A CA 1
ATOM 1266 C C . ALA A 1 165 ? 10.413 -4.244 9.062 1.00 90.00 165 ALA A C 1
ATOM 1268 O O . ALA A 1 165 ? 10.281 -5.417 8.720 1.00 90.00 165 ALA A O 1
ATOM 1269 N N . GLY A 1 166 ? 11.615 -3.649 9.059 1.00 91.00 166 GLY A N 1
ATOM 1270 C CA . GLY A 1 166 ? 12.837 -4.311 8.586 1.00 91.00 166 GLY A CA 1
ATOM 1271 C C . GLY A 1 166 ? 12.803 -4.660 7.094 1.00 91.00 166 GLY A C 1
ATOM 1272 O O . GLY A 1 166 ? 13.530 -5.544 6.646 1.00 91.00 166 GLY A O 1
ATOM 1273 N N . MET A 1 167 ? 11.941 -3.99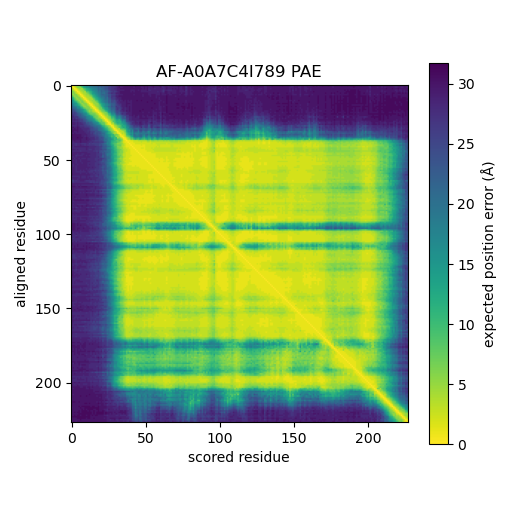6 6.323 1.00 92.62 167 MET A N 1
ATOM 1274 C CA . MET A 1 167 ? 11.728 -4.285 4.912 1.00 92.62 167 MET A CA 1
ATOM 1275 C C . MET A 1 167 ? 12.759 -3.530 4.055 1.00 92.62 167 MET A C 1
ATOM 1277 O O . MET A 1 167 ? 12.865 -2.305 4.187 1.00 92.62 167 MET A O 1
ATOM 1281 N N . PRO A 1 168 ? 13.513 -4.212 3.170 1.00 91.75 168 PRO A N 1
ATOM 1282 C CA . PRO A 1 168 ? 14.469 -3.551 2.286 1.00 91.75 168 PRO A CA 1
ATOM 1283 C C . PRO A 1 168 ? 13.783 -2.561 1.334 1.00 91.75 168 PRO A C 1
ATOM 1285 O O . PRO A 1 168 ? 12.668 -2.806 0.868 1.00 91.75 168 PRO A O 1
ATOM 1288 N N . ILE A 1 169 ? 14.468 -1.453 1.037 1.00 92.25 169 ILE A N 1
ATOM 1289 C CA . ILE A 1 169 ? 13.979 -0.373 0.171 1.00 92.25 169 ILE A CA 1
ATOM 1290 C C . ILE A 1 169 ? 14.949 -0.181 -0.992 1.00 92.25 169 ILE A C 1
ATOM 1292 O O . ILE A 1 169 ? 16.135 0.074 -0.772 1.00 92.25 169 ILE A O 1
ATOM 1296 N N . VAL A 1 170 ? 14.424 -0.216 -2.214 1.00 90.38 170 VAL A N 1
ATOM 1297 C CA . VAL A 1 170 ? 15.171 0.100 -3.435 1.00 90.38 170 VAL A CA 1
ATOM 1298 C C . VAL A 1 170 ? 14.494 1.256 -4.166 1.00 90.38 170 VAL A C 1
ATOM 1300 O O . VAL A 1 170 ? 13.293 1.237 -4.422 1.00 90.38 170 VAL A O 1
ATOM 1303 N N . THR A 1 171 ? 15.263 2.282 -4.498 1.00 87.06 171 THR A N 1
ATOM 1304 C CA . THR A 1 171 ? 14.848 3.468 -5.246 1.00 87.06 171 THR A CA 1
ATOM 1305 C C . THR A 1 171 ? 15.834 3.740 -6.376 1.00 87.06 171 THR A C 1
ATOM 1307 O O . THR A 1 171 ? 16.925 3.170 -6.420 1.00 87.06 171 THR A O 1
ATOM 1310 N N . ALA A 1 172 ? 15.482 4.656 -7.280 1.00 76.12 172 ALA A N 1
ATOM 1311 C CA . ALA A 1 172 ? 16.375 5.068 -8.363 1.00 76.12 172 ALA A CA 1
ATOM 1312 C C . ALA A 1 172 ? 17.738 5.597 -7.874 1.00 76.12 172 ALA A C 1
ATOM 1314 O O . ALA A 1 172 ? 18.715 5.553 -8.611 1.00 76.12 172 ALA A O 1
ATOM 1315 N N . ALA A 1 173 ? 17.824 6.058 -6.622 1.00 74.75 173 ALA A N 1
ATOM 1316 C CA . ALA A 1 173 ? 19.070 6.540 -6.039 1.00 74.75 173 ALA A CA 1
ATOM 1317 C C . ALA A 1 173 ? 20.036 5.418 -5.618 1.00 74.75 173 ALA A C 1
ATOM 1319 O O . ALA A 1 173 ? 21.216 5.694 -5.416 1.00 74.75 173 ALA A O 1
ATOM 1320 N N . ASN A 1 174 ? 19.562 4.181 -5.427 1.00 78.31 174 ASN A N 1
ATOM 1321 C CA . ASN A 1 174 ? 20.365 3.112 -4.823 1.00 78.31 174 ASN A CA 1
ATOM 1322 C C . ASN A 1 174 ? 20.286 1.752 -5.539 1.00 78.31 174 ASN A C 1
ATOM 1324 O O . ASN A 1 174 ? 20.817 0.774 -5.013 1.00 78.31 174 ASN A O 1
ATOM 1328 N N . GLY A 1 175 ? 19.659 1.660 -6.716 1.00 75.69 175 GLY A N 1
ATOM 1329 C CA . GLY A 1 175 ? 19.567 0.389 -7.432 1.00 75.69 175 GLY A CA 1
ATOM 1330 C C . GLY A 1 175 ? 19.054 0.476 -8.866 1.00 75.69 175 GLY A C 1
ATOM 1331 O O . GLY A 1 175 ? 18.630 1.526 -9.342 1.00 75.69 175 GLY A O 1
ATOM 1332 N N . THR A 1 176 ? 19.092 -0.672 -9.545 1.00 75.62 176 THR A N 1
ATOM 1333 C CA . THR A 1 176 ? 18.547 -0.899 -10.891 1.00 75.62 176 THR A CA 1
ATOM 1334 C C . THR A 1 176 ? 17.662 -2.150 -10.880 1.00 75.62 176 THR A C 1
ATOM 1336 O O . THR A 1 176 ? 17.968 -3.133 -10.202 1.00 75.62 176 THR A O 1
ATOM 1339 N N . ASP A 1 177 ? 16.547 -2.129 -11.614 1.00 73.25 177 ASP A N 1
ATOM 1340 C CA . ASP A 1 177 ? 15.506 -3.171 -11.522 1.00 73.25 177 ASP A CA 1
ATOM 1341 C C . ASP A 1 177 ? 15.961 -4.533 -12.062 1.00 73.25 177 ASP A C 1
ATOM 1343 O O . ASP A 1 177 ? 15.645 -5.565 -11.477 1.00 73.25 177 AS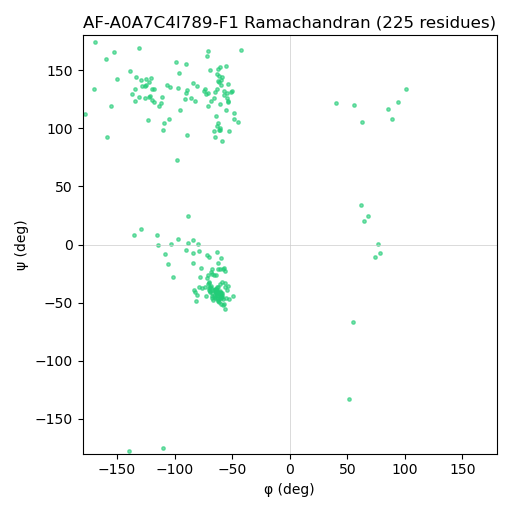P A O 1
ATOM 1347 N N . GLY A 1 178 ? 16.773 -4.554 -13.125 1.00 75.75 178 GLY A N 1
ATOM 1348 C CA . GLY A 1 178 ? 17.225 -5.802 -13.754 1.00 75.75 178 GLY A CA 1
ATOM 1349 C C . GLY A 1 178 ? 18.167 -6.640 -12.879 1.00 75.75 178 GLY A C 1
ATOM 1350 O O . GLY A 1 178 ? 18.021 -7.862 -12.798 1.00 75.75 178 GLY A O 1
ATOM 1351 N N . ALA A 1 179 ? 19.119 -6.005 -12.186 1.00 76.00 179 ALA A N 1
ATOM 1352 C CA . ALA A 1 179 ? 19.986 -6.697 -11.228 1.00 76.00 179 ALA A CA 1
ATOM 1353 C C . ALA A 1 179 ? 19.202 -7.123 -9.976 1.00 76.00 179 ALA A C 1
ATOM 1355 O O . ALA A 1 179 ? 19.379 -8.233 -9.471 1.00 76.00 179 ALA A O 1
ATOM 1356 N N . LEU A 1 180 ? 18.282 -6.265 -9.517 1.00 79.44 180 LEU A N 1
ATOM 1357 C CA . LEU A 1 180 ? 17.393 -6.558 -8.397 1.00 79.44 180 LEU A CA 1
ATOM 1358 C C . LEU A 1 180 ? 16.516 -7.786 -8.675 1.00 79.44 180 LEU A C 1
ATOM 1360 O O . LEU A 1 180 ? 16.390 -8.655 -7.816 1.00 79.44 180 LEU A O 1
ATOM 1364 N N . GLN A 1 181 ? 15.933 -7.886 -9.871 1.00 75.12 181 GLN A N 1
ATOM 1365 C CA . GLN A 1 181 ? 15.076 -9.006 -10.256 1.00 75.12 181 GLN A CA 1
ATOM 1366 C C . GLN A 1 181 ? 15.818 -10.343 -10.186 1.00 75.12 181 GLN A C 1
ATOM 1368 O O . GLN A 1 181 ? 15.299 -11.297 -9.608 1.00 75.12 181 GLN A O 1
ATOM 1373 N N . GLN A 1 182 ? 17.037 -10.403 -10.723 1.00 79.38 182 GLN A N 1
ATOM 1374 C CA . GLN A 1 182 ? 17.861 -11.614 -10.696 1.00 79.38 182 GLN A CA 1
ATOM 1375 C C . GLN A 1 182 ? 18.251 -12.003 -9.266 1.00 79.38 182 GLN A C 1
ATOM 1377 O O . GLN A 1 182 ? 18.099 -13.163 -8.880 1.00 79.38 182 GLN A O 1
ATOM 1382 N N . ALA A 1 183 ? 18.689 -11.034 -8.456 1.00 83.25 183 ALA A N 1
ATOM 1383 C CA . ALA A 1 183 ? 19.052 -11.271 -7.062 1.00 83.25 183 ALA A CA 1
ATOM 1384 C C . ALA A 1 183 ? 17.864 -11.794 -6.240 1.00 83.25 183 ALA A C 1
ATOM 1386 O O . ALA A 1 183 ? 18.004 -12.762 -5.492 1.00 83.25 183 ALA A O 1
ATOM 1387 N N . LEU A 1 184 ? 16.678 -11.204 -6.415 1.00 82.19 184 LEU A N 1
ATOM 1388 C CA . LEU A 1 184 ? 15.474 -11.633 -5.706 1.00 82.19 184 LEU A CA 1
ATOM 1389 C C . LEU A 1 184 ? 14.954 -12.985 -6.188 1.00 82.19 184 LEU A C 1
ATOM 1391 O O . LEU A 1 184 ? 14.473 -13.758 -5.366 1.00 82.19 184 LEU A O 1
ATOM 1395 N N . ALA A 1 185 ? 15.082 -13.308 -7.476 1.00 79.88 185 ALA A N 1
ATOM 1396 C CA . ALA A 1 185 ? 14.747 -14.636 -7.983 1.00 79.88 185 ALA A CA 1
ATOM 1397 C C . ALA A 1 185 ? 15.651 -15.716 -7.365 1.00 79.88 185 ALA A C 1
ATOM 1399 O O . ALA A 1 185 ? 15.151 -16.726 -6.871 1.00 79.88 185 ALA A O 1
ATOM 1400 N N . ALA A 1 186 ? 16.965 -15.477 -7.317 1.00 83.25 186 ALA A N 1
ATOM 1401 C CA . ALA A 1 186 ? 17.915 -16.384 -6.676 1.00 83.25 186 ALA A CA 1
ATOM 1402 C C . ALA A 1 186 ? 17.647 -16.529 -5.167 1.00 83.25 186 ALA A C 1
ATOM 1404 O O . ALA A 1 186 ? 17.623 -17.640 -4.637 1.00 83.25 186 ALA A O 1
ATOM 1405 N N . GLN A 1 187 ? 17.384 -15.419 -4.473 1.00 83.38 187 GLN A N 1
ATOM 1406 C CA . GLN A 1 187 ? 17.052 -15.431 -3.049 1.00 83.38 187 GLN A CA 1
ATOM 1407 C C . GLN A 1 187 ? 15.740 -16.173 -2.769 1.00 83.38 187 GLN A C 1
ATOM 1409 O O . GLN A 1 187 ? 15.669 -16.953 -1.818 1.00 83.38 187 GLN A O 1
ATOM 1414 N N . TRP A 1 188 ? 14.715 -15.970 -3.599 1.00 81.38 188 TRP A N 1
ATOM 1415 C CA . TRP A 1 188 ? 13.443 -16.675 -3.485 1.00 81.38 188 TRP A CA 1
ATOM 1416 C C . TRP A 1 188 ? 13.601 -18.174 -3.750 1.00 81.38 188 TRP A C 1
ATOM 1418 O O . TRP A 1 188 ? 13.026 -18.976 -3.022 1.00 81.38 188 TRP A O 1
ATOM 1428 N N . ALA A 1 189 ? 14.422 -18.577 -4.723 1.00 83.88 189 ALA A N 1
ATOM 1429 C CA . ALA A 1 189 ? 14.736 -19.987 -4.951 1.00 83.88 189 ALA A CA 1
ATOM 1430 C C . ALA A 1 189 ? 15.408 -20.643 -3.728 1.00 83.88 189 ALA A C 1
ATOM 1432 O O . ALA A 1 189 ? 15.154 -21.810 -3.441 1.00 83.88 189 ALA A O 1
ATOM 1433 N N . ALA A 1 190 ? 16.223 -19.890 -2.981 1.00 86.50 190 ALA A N 1
ATOM 1434 C CA . ALA A 1 190 ? 16.918 -20.385 -1.793 1.00 86.50 190 ALA A CA 1
ATOM 1435 C C . ALA A 1 190 ? 16.056 -20.387 -0.514 1.00 86.50 190 ALA A C 1
ATOM 1437 O O . ALA A 1 190 ? 16.139 -21.314 0.289 1.00 86.50 190 ALA A O 1
ATOM 1438 N N . LEU A 1 191 ? 15.255 -19.339 -0.287 1.00 84.69 191 LEU A N 1
ATOM 1439 C CA . LEU A 1 191 ? 14.524 -19.120 0.971 1.00 84.69 191 LEU A CA 1
ATOM 1440 C C . LEU A 1 191 ? 13.022 -19.412 0.870 1.00 84.69 191 LEU A C 1
ATOM 1442 O O . LEU A 1 191 ? 12.346 -19.543 1.897 1.00 84.69 191 LEU A O 1
ATOM 1446 N N . GLY A 1 192 ? 12.483 -19.479 -0.347 1.00 80.88 192 GLY A N 1
ATOM 1447 C CA . GLY A 1 192 ? 11.059 -19.624 -0.613 1.00 80.88 192 GLY A CA 1
ATOM 1448 C C . GLY A 1 192 ? 10.231 -18.572 0.140 1.00 80.88 192 GLY A C 1
ATOM 1449 O O . GLY A 1 192 ? 10.616 -17.401 0.186 1.00 80.88 192 GLY A O 1
ATOM 1450 N N . PRO A 1 193 ? 9.140 -18.973 0.818 1.00 74.12 193 PRO A N 1
ATOM 1451 C CA . PRO A 1 193 ? 8.293 -18.069 1.601 1.00 74.12 193 PRO A CA 1
ATOM 1452 C C . PRO A 1 193 ? 8.996 -17.326 2.749 1.00 74.12 193 PRO A C 1
ATOM 1454 O O . PRO A 1 193 ? 8.413 -16.405 3.313 1.00 74.12 193 PRO A O 1
ATOM 1457 N N . ARG A 1 194 ? 10.228 -17.705 3.127 1.00 81.50 194 ARG A N 1
ATOM 1458 C CA . ARG A 1 194 ? 11.035 -16.972 4.122 1.00 81.50 194 ARG A CA 1
ATOM 1459 C C . ARG A 1 194 ? 11.800 -15.795 3.520 1.00 81.50 194 ARG A C 1
ATOM 1461 O O . ARG A 1 194 ? 12.417 -15.037 4.265 1.00 81.50 194 ARG A O 1
ATOM 1468 N N . SER A 1 195 ? 11.789 -15.645 2.197 1.00 83.25 195 SER A N 1
ATOM 1469 C CA . SER A 1 195 ? 12.425 -14.514 1.535 1.00 83.25 195 SER A CA 1
ATOM 1470 C C . SER A 1 195 ? 11.804 -13.197 2.019 1.00 83.25 195 SER A C 1
ATOM 1472 O O . SER A 1 195 ? 10.574 -13.094 2.136 1.00 83.25 195 SER A O 1
ATOM 1474 N N . PRO A 1 196 ? 12.618 -12.163 2.291 1.00 84.94 196 PRO A N 1
ATOM 1475 C CA . PRO A 1 196 ? 12.087 -10.835 2.536 1.00 84.94 196 PRO A CA 1
ATOM 1476 C C . PRO A 1 196 ? 11.357 -10.336 1.285 1.00 84.94 196 PRO A C 1
ATOM 1478 O O . PRO A 1 196 ? 11.806 -10.549 0.158 1.00 84.94 196 PRO A O 1
ATOM 1481 N N . VAL A 1 197 ? 10.232 -9.657 1.502 1.00 90.56 197 VAL A N 1
ATOM 1482 C CA . VAL A 1 197 ? 9.583 -8.857 0.460 1.00 90.56 197 VAL A CA 1
ATOM 1483 C C . VAL A 1 197 ? 10.317 -7.527 0.393 1.00 90.56 197 VAL A C 1
ATOM 1485 O O . VAL A 1 197 ? 10.640 -6.954 1.431 1.00 90.56 197 VAL A O 1
ATOM 1488 N N . VAL A 1 198 ? 10.594 -7.039 -0.811 1.00 91.50 198 VAL A N 1
ATOM 1489 C CA . VAL A 1 198 ? 11.307 -5.777 -1.025 1.00 91.50 198 VAL A CA 1
ATOM 1490 C C . VAL A 1 198 ? 10.349 -4.706 -1.513 1.00 91.50 198 VAL A C 1
ATOM 1492 O O . VAL A 1 198 ? 9.521 -4.951 -2.392 1.00 91.50 198 VAL A O 1
ATOM 1495 N N . LEU A 1 199 ? 10.485 -3.504 -0.960 1.00 92.81 199 LEU A N 1
ATOM 1496 C CA . LEU A 1 199 ? 9.766 -2.329 -1.423 1.00 92.81 199 LEU A CA 1
ATOM 1497 C C . LEU A 1 199 ? 10.590 -1.598 -2.478 1.00 92.81 199 LEU A C 1
ATOM 1499 O O . LEU A 1 199 ? 11.741 -1.238 -2.230 1.00 92.81 199 LEU A O 1
ATOM 1503 N N . VAL A 1 200 ? 9.999 -1.365 -3.642 1.00 91.69 200 VAL A N 1
ATOM 1504 C CA . VAL A 1 200 ? 10.697 -0.824 -4.810 1.00 91.69 200 VAL A CA 1
ATOM 1505 C C . VAL A 1 200 ? 9.985 0.432 -5.299 1.00 91.69 200 VAL A C 1
ATOM 1507 O O . VAL A 1 200 ? 8.756 0.475 -5.365 1.00 91.69 200 VAL A O 1
ATOM 1510 N N . ASP A 1 201 ? 10.733 1.474 -5.645 1.00 90.06 201 ASP A N 1
ATOM 1511 C CA . ASP A 1 201 ? 10.159 2.631 -6.329 1.00 90.06 201 ASP A CA 1
ATOM 1512 C C . ASP A 1 201 ? 9.647 2.213 -7.713 1.00 90.06 201 ASP A C 1
ATOM 1514 O O . ASP A 1 201 ? 10.354 1.573 -8.489 1.00 90.06 201 ASP A O 1
ATOM 1518 N N . SER A 1 202 ? 8.415 2.591 -8.045 1.00 86.75 202 SER A N 1
ATOM 1519 C CA . SER A 1 202 ? 7.816 2.290 -9.350 1.00 86.75 202 SER A CA 1
ATOM 1520 C C . SER A 1 202 ? 8.576 2.923 -10.513 1.00 86.75 202 SER A C 1
ATOM 1522 O O . SER A 1 202 ? 8.474 2.413 -11.621 1.00 86.75 202 SER A O 1
ATOM 1524 N N . ALA A 1 203 ? 9.370 3.974 -10.274 1.00 83.06 203 ALA A N 1
ATOM 1525 C CA . ALA A 1 203 ? 10.252 4.561 -11.285 1.00 83.06 203 ALA A CA 1
ATOM 1526 C C . ALA A 1 203 ? 11.312 3.581 -11.817 1.00 83.06 203 ALA A C 1
ATOM 1528 O O . ALA A 1 203 ? 11.846 3.789 -12.900 1.00 83.06 203 ALA A O 1
ATOM 1529 N N . LEU A 1 204 ? 11.621 2.524 -11.062 1.00 81.50 204 LEU A N 1
ATOM 1530 C CA . LEU A 1 204 ? 12.547 1.484 -11.494 1.00 81.50 204 LEU A CA 1
ATOM 1531 C C . LEU A 1 204 ? 11.882 0.410 -12.352 1.00 81.50 204 LEU A C 1
ATOM 1533 O O . LEU A 1 204 ? 12.587 -0.342 -13.009 1.00 81.50 204 LEU A O 1
ATOM 1537 N N . ARG A 1 205 ? 10.551 0.317 -12.360 1.00 77.50 205 ARG A N 1
ATOM 1538 C CA . ARG A 1 205 ? 9.846 -0.765 -13.044 1.00 77.50 205 ARG A CA 1
ATOM 1539 C C . ARG A 1 205 ? 10.159 -0.744 -14.546 1.00 77.50 205 ARG A C 1
ATOM 1541 O O . ARG A 1 205 ? 9.855 0.233 -15.224 1.00 77.50 205 ARG A O 1
ATOM 1548 N N . ALA A 1 206 ? 10.714 -1.842 -15.058 1.00 65.00 206 ALA A N 1
ATOM 1549 C CA . ALA A 1 206 ? 10.993 -1.991 -16.489 1.00 65.00 206 ALA A CA 1
ATOM 1550 C C . ALA A 1 206 ? 9.722 -2.186 -17.344 1.00 65.00 206 ALA A C 1
ATOM 1552 O O . ALA A 1 206 ? 9.688 -1.801 -18.510 1.00 65.00 206 ALA A O 1
ATOM 1553 N N . GLU A 1 207 ? 8.672 -2.775 -16.767 1.00 59.84 207 GLU A N 1
ATOM 1554 C CA . GLU A 1 207 ? 7.407 -3.069 -17.450 1.00 59.84 207 GLU A CA 1
ATOM 1555 C C . GLU A 1 207 ? 6.340 -1.983 -17.209 1.00 59.84 207 GLU A C 1
ATOM 1557 O O . GLU A 1 207 ? 6.269 -1.407 -16.118 1.00 59.84 207 GLU A O 1
ATOM 1562 N N . PRO A 1 208 ? 5.449 -1.713 -18.180 1.00 55.28 208 PRO A N 1
ATOM 1563 C CA . PRO A 1 208 ? 4.327 -0.808 -17.970 1.00 55.28 208 PRO A CA 1
ATOM 1564 C C . PRO A 1 208 ? 3.385 -1.328 -16.875 1.00 55.28 208 PRO A C 1
ATOM 1566 O O . PRO A 1 208 ? 3.250 -2.530 -16.637 1.00 55.28 208 PRO A O 1
ATOM 1569 N N . ARG A 1 209 ? 2.713 -0.399 -16.185 1.00 60.12 209 ARG A N 1
ATOM 1570 C CA . ARG A 1 209 ? 1.697 -0.731 -15.177 1.00 60.12 209 ARG A CA 1
ATOM 1571 C C . ARG A 1 209 ? 0.644 -1.661 -15.802 1.00 60.12 209 ARG A C 1
ATOM 1573 O O . ARG A 1 209 ? 0.204 -1.363 -16.915 1.00 60.12 209 ARG A O 1
ATOM 1580 N N . PRO A 1 210 ? 0.172 -2.709 -15.099 1.00 56.62 210 PRO A N 1
ATOM 1581 C CA . PRO A 1 210 ? -1.013 -3.429 -15.544 1.00 56.62 210 PRO A CA 1
ATOM 1582 C C . PRO A 1 210 ? -2.143 -2.418 -15.752 1.00 56.62 210 PRO A C 1
ATOM 1584 O O . PRO A 1 210 ? -2.455 -1.622 -14.859 1.00 56.62 210 PRO A O 1
ATOM 1587 N N . ALA A 1 211 ? -2.702 -2.386 -16.962 1.00 49.38 211 ALA A N 1
ATOM 1588 C CA . ALA A 1 211 ? -3.788 -1.474 -17.271 1.00 49.38 211 ALA A CA 1
ATOM 1589 C C . ALA A 1 211 ? -4.933 -1.724 -16.279 1.00 49.38 211 ALA A C 1
ATOM 1591 O O . ALA A 1 211 ? -5.333 -2.869 -16.038 1.00 49.38 211 ALA A O 1
ATOM 1592 N N . ALA A 1 212 ? -5.465 -0.648 -15.694 1.00 49.75 212 ALA A N 1
ATOM 1593 C CA . ALA A 1 212 ? -6.787 -0.746 -15.097 1.00 49.75 212 ALA A CA 1
ATOM 1594 C C . ALA A 1 212 ? -7.720 -1.205 -16.224 1.00 49.75 212 ALA A C 1
ATOM 1596 O O . ALA A 1 212 ? -7.676 -0.629 -17.316 1.00 49.75 212 ALA A O 1
ATOM 1597 N N . ARG A 1 213 ? -8.507 -2.269 -16.009 1.00 47.16 213 ARG A N 1
ATOM 1598 C CA . ARG A 1 213 ? -9.573 -2.558 -16.971 1.00 47.16 213 ARG A CA 1
ATOM 1599 C C . ARG A 1 213 ? -10.473 -1.320 -16.989 1.00 47.16 213 ARG A C 1
ATOM 1601 O O . ARG A 1 213 ? -10.660 -0.720 -15.926 1.00 47.16 213 ARG A O 1
ATOM 1608 N N . PRO A 1 214 ? -10.991 -0.902 -18.157 1.00 40.62 214 PRO A N 1
ATOM 1609 C CA . PRO A 1 214 ? -12.031 0.114 -18.166 1.00 40.62 214 PRO A CA 1
ATOM 1610 C C . PRO A 1 214 ? -13.102 -0.347 -17.183 1.00 40.62 214 PRO A C 1
ATOM 1612 O O . PRO A 1 214 ? -13.455 -1.530 -17.201 1.00 40.62 214 PRO A O 1
ATOM 1615 N N . ALA A 1 215 ? -13.525 0.550 -16.287 1.00 42.88 215 ALA A N 1
ATOM 1616 C CA . ALA A 1 215 ? -14.580 0.250 -15.334 1.00 42.88 215 ALA A CA 1
ATOM 1617 C C . ALA A 1 215 ? -15.721 -0.383 -16.130 1.00 42.88 215 ALA A C 1
ATOM 1619 O O . ALA A 1 215 ? -16.285 0.247 -17.028 1.00 42.88 215 ALA A O 1
ATOM 1620 N N . VAL A 1 216 ? -15.991 -1.669 -15.889 1.00 42.94 216 VAL A N 1
ATOM 1621 C CA . VAL A 1 216 ? -17.177 -2.291 -16.462 1.00 42.94 216 VAL A CA 1
ATOM 1622 C C . VAL A 1 216 ? -18.288 -1.521 -15.796 1.00 42.94 216 VAL A C 1
ATOM 1624 O O . VAL A 1 216 ? -18.394 -1.617 -14.573 1.00 42.94 216 VAL A O 1
ATOM 1627 N N . ALA A 1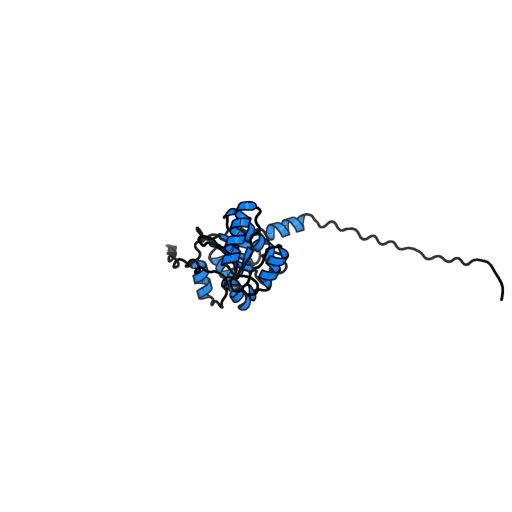 217 ? -19.006 -0.689 -16.559 1.00 40.22 217 ALA A N 1
ATOM 1628 C CA . ALA A 1 217 ? -20.097 0.114 -16.039 1.00 40.22 217 ALA A CA 1
ATOM 1629 C C . ALA A 1 217 ? -20.924 -0.814 -15.159 1.00 40.22 217 ALA A C 1
ATOM 1631 O O . ALA A 1 217 ? -21.570 -1.736 -15.662 1.00 40.22 217 ALA A O 1
ATOM 1632 N N . HIS A 1 218 ? -20.804 -0.654 -13.839 1.00 42.12 218 HIS A N 1
ATOM 1633 C CA . HIS A 1 218 ? -21.683 -1.344 -12.931 1.00 42.12 218 HIS A CA 1
ATOM 1634 C C . HIS A 1 218 ? -23.028 -0.763 -13.305 1.00 42.12 218 HIS A C 1
ATOM 1636 O O . HIS A 1 218 ? -23.320 0.396 -13.014 1.00 42.12 218 HIS A O 1
ATOM 1642 N N . SER A 1 219 ? -23.803 -1.538 -14.063 1.00 37.66 219 SER A N 1
ATOM 1643 C CA . SER A 1 219 ? -25.222 -1.320 -14.194 1.00 37.66 219 SER A CA 1
ATOM 1644 C C . SER A 1 219 ? -25.726 -1.436 -12.769 1.00 37.66 219 SER A C 1
ATOM 1646 O O . SER A 1 219 ? -26.018 -2.531 -12.284 1.00 37.66 219 SER A O 1
ATOM 1648 N N . VAL A 1 220 ? -25.725 -0.306 -12.068 1.00 40.19 220 VAL A N 1
ATOM 1649 C CA . VAL A 1 220 ? -26.535 -0.080 -10.894 1.00 40.19 220 VAL A CA 1
ATOM 1650 C C . VAL A 1 220 ? -27.919 -0.431 -11.401 1.00 40.19 220 VAL A C 1
ATOM 1652 O O . VAL A 1 220 ? -28.532 0.336 -12.143 1.00 40.19 220 VAL A O 1
ATOM 1655 N N . ARG A 1 221 ? -28.361 -1.663 -11.129 1.00 36.12 221 ARG A N 1
ATOM 1656 C CA . ARG A 1 221 ? -29.759 -2.018 -11.291 1.00 36.12 221 ARG A CA 1
ATOM 1657 C C . ARG A 1 221 ? -30.460 -1.075 -10.336 1.00 36.12 221 ARG A C 1
ATOM 1659 O O . ARG A 1 221 ? -30.401 -1.254 -9.124 1.00 36.12 221 ARG A O 1
ATOM 1666 N N . ARG A 1 222 ? -30.983 0.004 -10.912 1.00 36.25 222 ARG A N 1
ATOM 1667 C CA . ARG A 1 222 ? -31.861 0.967 -10.275 1.00 36.25 222 ARG A CA 1
ATOM 1668 C C . ARG A 1 222 ? -32.920 0.111 -9.584 1.00 36.25 222 ARG A C 1
ATOM 1670 O O . ARG A 1 222 ? -33.686 -0.567 -10.261 1.00 36.25 222 ARG A O 1
ATOM 1677 N N . TYR A 1 223 ? -32.875 0.041 -8.256 1.00 35.88 223 TYR A N 1
ATOM 1678 C CA . TYR A 1 223 ? -34.003 -0.460 -7.487 1.00 35.88 223 TYR A CA 1
ATOM 1679 C C . TYR A 1 223 ? -35.118 0.552 -7.736 1.00 35.88 223 TYR A C 1
ATOM 1681 O O . TYR A 1 223 ? -35.170 1.605 -7.104 1.00 35.88 223 TYR A O 1
ATOM 1689 N N . GLU A 1 224 ? -35.938 0.287 -8.749 1.00 33.09 224 GLU A N 1
ATOM 1690 C CA . GLU A 1 224 ? -37.227 0.938 -8.901 1.00 33.09 224 GLU A CA 1
ATOM 1691 C C . GLU A 1 224 ? -38.071 0.473 -7.716 1.00 33.09 224 GLU A C 1
ATOM 1693 O O . GLU A 1 224 ? -38.589 -0.642 -7.680 1.00 33.09 224 GLU A O 1
ATOM 1698 N N . LEU A 1 225 ? -38.112 1.320 -6.687 1.00 40.44 225 LEU A N 1
ATOM 1699 C CA . LEU A 1 225 ? -39.147 1.288 -5.670 1.00 40.44 225 LEU A CA 1
ATOM 1700 C C . LEU A 1 225 ? -40.471 1.519 -6.399 1.00 40.44 225 LEU A C 1
ATOM 1702 O O . LEU A 1 225 ? -40.788 2.646 -6.778 1.00 40.44 225 LEU A O 1
ATOM 1706 N N . HIS A 1 226 ? -41.201 0.436 -6.643 1.00 36.09 226 HIS A N 1
ATOM 1707 C CA . HIS A 1 226 ? -42.604 0.535 -7.005 1.00 36.09 226 HIS A CA 1
ATOM 1708 C C . HIS A 1 226 ? -43.402 0.938 -5.749 1.00 36.09 226 HIS A C 1
ATOM 1710 O O . HIS A 1 226 ? -43.186 0.324 -4.699 1.00 36.09 226 HIS A O 1
ATOM 1716 N N . PRO A 1 227 ? -44.259 1.972 -5.836 1.00 52.41 227 PRO A N 1
ATOM 1717 C CA . PRO A 1 227 ? -45.191 2.343 -4.774 1.00 52.41 227 PRO A CA 1
ATOM 1718 C C . PRO A 1 227 ? -46.299 1.302 -4.577 1.00 52.41 227 PRO A C 1
ATOM 1720 O O . PRO A 1 227 ? -46.626 0.583 -5.553 1.00 52.41 227 PRO A O 1
#

Radius of gyration: 26.57 Å; Cα contacts (8 Å, |Δi|>4): 291; chains: 1; bounding box: 97×40×87 Å

Nearest PDB structures (foldseek):
  2j8n-assembly1_A  TM=6.670E-01  e=9.582E-05  Pseudomonas aeruginosa
  2zw7-assembly1_B  TM=7.163E-01  e=3.247E-04  Streptomyces verticillus
  1yvo-assembly1_A  TM=6.807E-01  e=2.856E-04  Pseudomonas aeruginosa PAO1
  4jxr-assembly1_B  TM=6.779E-01  e=6.583E-04  Sinorhizobium meliloti 1021
  2i00-assembly2_C  TM=6.516E-01  e=2.231E-03  Enterococcus faecalis V583

Sequence (227 aa):
MSAITAKAAARQNKQRQPGARFAAASPTSTMEGSRMRTPVRLNALHFHELVTHFLALPPQDRRLRFGHAMADEAVIDYVGSIDFERDAVYGVVDPVLDIAGALHLARGDHAMEIGLSVLPQARGSGIGSRLLEHAAEVARERGVPRLYVRGLTHNEAMQRLARRAGMPIVTAANGTDGALQQALAAQWAALGPRSPVVLVDSALRAEPRPAARPAVAHSVRRYELHP

Mean predicted aligned error: 12.22 Å

Solvent-accessible surface area (backbone atoms only — not comparable to full-atom values): 13588 Å² total; per-residue (Å²): 134,90,82,88,86,85,82,89,82,89,86,90,81,80,89,78,86,79,88,76,78,81,74,74,75,62,73,63,62,60,55,51,62,49,57,56,42,48,71,40,82,56,52,80,87,47,50,64,54,52,40,53,40,58,67,70,38,54,70,69,54,38,21,59,40,68,55,42,84,69,56,72,67,56,46,49,53,51,64,58,30,61,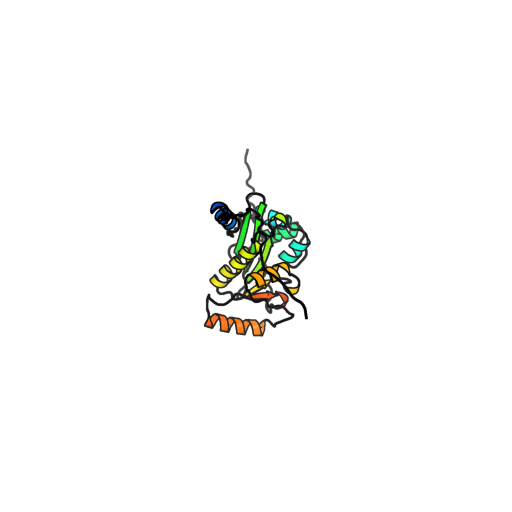52,64,85,75,25,50,38,32,30,22,50,34,99,87,56,66,35,31,27,44,36,39,37,45,60,47,97,85,38,31,37,50,32,60,51,62,37,82,91,50,56,93,70,54,46,68,47,47,51,52,53,47,49,45,51,56,28,38,79,68,74,26,57,40,36,28,25,53,57,41,88,77,32,62,69,59,50,53,41,32,56,74,69,72,36,52,78,43,33,78,92,75,54,57,47,73,63,49,51,53,53,50,52,54,45,34,73,74,45,46,78,72,40,75,46,34,40,30,21,44,87,40,55,89,64,80,77,69,74,72,58,77,52,68,76,75,76,71,75,74,79,76,80,76,133